Protein AF-A0AA35Q8X2-F1 (afdb_monomer_lite)

Sequence (300 aa):
MSNLRSPSSHDDGGGMENGPGAGTLERELWNSMGQDSFLEETLGELAYSHWLRFLETVGPISNRRESWLLWDALKSLERNLDDSKSTALRIETPPGSPISSGHPSESTLPSPDDWKDLISRTQHRLYLLQQPQSSPPQLQLRSEQPDKDINERALDRIAYIGGLLLPVTVVSSVLAIEGSYGPEGDKFWVFWVVSVIASVAAIAVIYVERLRRLRVWFEIAADGVMETGGAFADGDFLWWGGDDEKEDEDVCVVRDEDGVKAWKRGELGWGGAVKKASGYYRWRGDRRLRFDMPKPWIGT

Foldseek 3Di:
DDDDDDDDDDDDDDPDDPDPDDVVVVVVVVVVCVVVLVVLLVVQLVVLVVLVVVVVVCDLPHDPVCLVVLVVSLVVLVVVLVVQVVVVVVVVDDPPDPDPPDDPPVRSRDDSVSSVVSNVVSVVSSVVVVPDPPDDDDDDDDDDDPCPVVVVVVVVVVVVVCVVCVVVVVVVVQCPDDDQCHPPHPNVVVVVVVVVVVVVVVVLVVQLVVLQPQWWKFWDDCVVVDVVDDDDDDDDFDDPPDPPPPPQWPKGWAQDPVGIIIITIDGCHNVNSVCVSVCVCVVVVPPRIDSDDDDHPPDD

Structure (mmCIF, N/CA/C/O backbone):
data_AF-A0AA35Q8X2-F1
#
_entry.id   AF-A0AA35Q8X2-F1
#
loop_
_atom_site.group_PDB
_atom_site.id
_atom_site.type_symbol
_atom_site.label_atom_id
_atom_site.label_alt_id
_atom_site.label_comp_id
_atom_site.label_asym_id
_atom_site.label_entity_id
_atom_site.label_seq_id
_atom_site.pdbx_PDB_ins_code
_atom_site.Cartn_x
_atom_site.Cartn_y
_atom_site.Cartn_z
_atom_site.occupancy
_atom_site.B_iso_or_equiv
_atom_site.auth_seq_id
_atom_site.auth_comp_id
_atom_site.auth_asym_id
_atom_site.auth_atom_id
_atom_site.pdbx_PDB_model_num
ATOM 1 N N . MET A 1 1 ? -17.383 -55.652 42.332 1.00 42.88 1 MET A N 1
ATOM 2 C CA . MET A 1 1 ? -16.842 -57.014 42.508 1.00 42.88 1 MET A CA 1
ATOM 3 C C . MET A 1 1 ? -15.943 -57.323 41.326 1.00 42.88 1 MET A C 1
ATOM 5 O O . MET A 1 1 ? -16.428 -57.458 40.217 1.00 42.88 1 MET A O 1
ATOM 9 N N . SER A 1 2 ? -14.640 -57.270 41.586 1.00 44.00 2 SER A N 1
ATOM 10 C CA . SER A 1 2 ? -13.657 -58.293 41.221 1.00 44.00 2 SER A CA 1
ATOM 11 C C . SER A 1 2 ? -13.756 -58.955 39.834 1.00 44.00 2 SER A C 1
ATOM 13 O O . SER A 1 2 ? -14.564 -59.853 39.632 1.00 44.00 2 SER A O 1
ATOM 15 N N . ASN A 1 3 ? -12.741 -58.676 39.011 1.00 43.09 3 ASN A N 1
ATOM 16 C CA . ASN A 1 3 ? -11.586 -59.566 38.791 1.00 43.09 3 ASN A CA 1
ATOM 17 C C . ASN A 1 3 ? -11.308 -60.095 37.366 1.00 43.09 3 ASN A C 1
ATOM 19 O O . ASN A 1 3 ? -12.128 -60.772 36.761 1.00 43.09 3 ASN A O 1
ATOM 23 N N . LEU A 1 4 ? -10.018 -59.924 37.023 1.00 47.28 4 LEU A N 1
ATOM 24 C CA . LEU A 1 4 ? -9.127 -60.727 36.168 1.00 47.28 4 LEU A CA 1
ATOM 25 C C . LEU A 1 4 ? -9.136 -60.442 34.654 1.00 47.28 4 LEU A C 1
ATOM 27 O O . LEU A 1 4 ? -10.193 -60.313 34.062 1.00 47.28 4 LEU A O 1
ATOM 31 N N . ARG A 1 5 ? -8.030 -60.449 33.893 1.00 43.47 5 ARG A N 1
ATOM 32 C CA . ARG A 1 5 ? -6.556 -60.318 34.047 1.00 43.47 5 ARG A CA 1
ATOM 33 C C . ARG A 1 5 ? -5.982 -60.913 32.746 1.00 43.47 5 ARG A C 1
ATOM 35 O O . ARG A 1 5 ? -5.997 -62.128 32.641 1.00 43.47 5 ARG A O 1
ATOM 42 N N . SER A 1 6 ? -5.458 -60.052 31.858 1.00 54.22 6 SER A N 1
ATOM 43 C CA . SER A 1 6 ? -4.258 -60.226 30.987 1.00 54.22 6 SER A CA 1
ATOM 44 C C . SER A 1 6 ? -4.166 -61.445 30.028 1.00 54.22 6 SER A C 1
ATOM 46 O O . SER A 1 6 ? -4.942 -62.381 30.143 1.00 54.22 6 SER A O 1
ATOM 48 N N . PRO A 1 7 ? -3.107 -61.581 29.199 1.00 63.50 7 PRO A N 1
ATOM 49 C CA . PRO A 1 7 ? -2.418 -60.637 28.301 1.00 63.50 7 PRO A CA 1
ATOM 50 C C . PRO A 1 7 ? -2.306 -61.203 26.857 1.00 63.50 7 PRO A C 1
ATOM 52 O O . PRO A 1 7 ? -2.456 -62.400 26.642 1.00 63.50 7 PRO A O 1
ATOM 55 N N . SER A 1 8 ? -1.954 -60.386 25.860 1.00 54.09 8 SER A N 1
ATOM 56 C CA . SER A 1 8 ? -1.399 -60.911 24.600 1.00 54.09 8 SER A CA 1
ATOM 57 C C . SER A 1 8 ? -0.432 -59.912 23.982 1.00 54.09 8 SER A C 1
ATOM 59 O O . SER A 1 8 ? -0.820 -58.874 23.455 1.00 54.09 8 SER A O 1
ATOM 61 N N . SER A 1 9 ? 0.835 -60.278 24.096 1.00 58.78 9 SER A N 1
ATOM 62 C CA . SER A 1 9 ? 2.011 -59.766 23.411 1.00 58.78 9 SER A CA 1
ATOM 63 C C . SER A 1 9 ? 1.855 -59.778 21.889 1.00 58.78 9 SER A C 1
ATOM 65 O O . SER A 1 9 ? 1.647 -60.841 21.300 1.00 58.78 9 SER A O 1
ATOM 67 N N . HIS A 1 10 ? 2.062 -58.629 21.253 1.00 55.25 10 HIS A N 1
ATOM 68 C CA . HIS A 1 10 ? 2.599 -58.601 19.899 1.00 55.25 10 HIS A CA 1
ATOM 69 C C . HIS A 1 10 ? 3.709 -57.557 19.846 1.00 55.25 10 HIS A C 1
ATOM 71 O O . HIS A 1 10 ? 3.478 -56.352 19.789 1.00 55.25 10 HIS A O 1
ATOM 77 N N . ASP A 1 11 ? 4.904 -58.098 20.032 1.00 55.53 11 ASP A N 1
ATOM 78 C CA . ASP A 1 11 ? 6.196 -57.521 19.730 1.00 55.53 11 ASP A CA 1
ATOM 79 C C . ASP A 1 11 ? 6.456 -57.851 18.256 1.00 55.53 11 ASP A C 1
ATOM 81 O O . ASP A 1 11 ? 6.426 -59.026 17.897 1.00 55.53 11 ASP A O 1
ATOM 85 N N . ASP A 1 12 ? 6.620 -56.834 17.412 1.00 53.62 12 ASP A N 1
ATOM 86 C CA . ASP A 1 12 ? 7.216 -57.000 16.088 1.00 53.62 12 ASP A CA 1
ATOM 87 C C . ASP A 1 12 ? 7.891 -55.689 15.660 1.00 53.62 12 ASP A C 1
ATOM 89 O O . ASP A 1 12 ? 7.279 -54.743 15.162 1.00 53.62 12 ASP A O 1
ATOM 93 N N . GLY A 1 13 ? 9.189 -55.627 15.959 1.00 53.88 13 GLY A N 1
ATOM 94 C CA . GLY A 1 13 ? 10.223 -55.426 14.947 1.00 53.88 13 GLY A CA 1
ATOM 95 C C . GLY A 1 13 ? 10.012 -54.297 13.941 1.00 53.88 13 GLY A C 1
ATOM 96 O O . GLY A 1 13 ? 9.622 -54.525 12.802 1.00 53.88 13 GLY A O 1
ATOM 97 N N . GLY A 1 14 ? 10.426 -53.092 14.323 1.00 44.22 14 GLY A N 1
ATOM 98 C CA . GLY A 1 14 ? 10.581 -51.962 13.410 1.00 44.22 14 GLY A CA 1
ATOM 99 C C . GLY A 1 14 ? 11.749 -51.075 13.815 1.00 44.22 14 GLY A C 1
ATOM 100 O O . GLY A 1 14 ? 11.572 -49.878 14.018 1.00 44.22 14 GLY A O 1
ATOM 101 N N . GLY A 1 15 ? 12.930 -51.674 13.995 1.00 51.72 15 GLY A N 1
ATOM 102 C CA . GLY A 1 15 ? 14.185 -50.949 14.165 1.00 51.72 15 GLY A CA 1
ATOM 103 C C . GLY A 1 15 ? 14.502 -50.141 12.912 1.00 51.72 15 GLY A C 1
ATOM 104 O O . GLY A 1 15 ? 15.209 -50.617 12.030 1.00 51.72 15 GLY A O 1
ATOM 105 N N . MET A 1 16 ? 13.969 -48.923 12.832 1.00 52.25 16 MET A N 1
ATOM 106 C CA . MET A 1 16 ? 14.529 -47.903 11.962 1.00 52.25 16 MET A CA 1
ATOM 107 C C . MET A 1 16 ? 15.820 -47.422 12.605 1.00 52.25 16 MET A C 1
ATOM 109 O O . MET A 1 16 ? 15.831 -46.845 13.692 1.00 52.25 16 MET A O 1
ATOM 113 N N . GLU A 1 17 ? 16.905 -47.744 11.915 1.00 50.03 17 GLU A N 1
ATOM 114 C CA . GLU A 1 17 ? 18.237 -47.199 12.076 1.00 50.03 17 GLU A CA 1
ATOM 115 C C . GLU A 1 17 ? 18.157 -45.694 12.358 1.00 50.03 17 GLU A C 1
ATOM 117 O O . GLU A 1 17 ? 17.953 -44.868 11.470 1.00 50.03 17 GLU A O 1
ATOM 122 N N . ASN A 1 18 ? 18.339 -45.337 13.629 1.00 53.34 18 ASN A N 1
ATOM 123 C CA . ASN A 1 18 ? 18.785 -44.009 14.012 1.00 53.34 18 ASN A CA 1
ATOM 124 C C . ASN A 1 18 ? 20.198 -43.849 13.449 1.00 53.34 18 ASN A C 1
ATOM 126 O O . ASN A 1 18 ? 21.185 -44.167 14.114 1.00 53.34 18 ASN A O 1
ATOM 130 N N . GLY A 1 19 ? 20.275 -43.413 12.193 1.00 50.41 19 GLY A N 1
ATOM 131 C CA . GLY A 1 19 ? 21.517 -43.016 11.557 1.00 50.41 19 GLY A CA 1
ATOM 132 C C . GLY A 1 19 ? 22.216 -41.968 12.431 1.00 50.41 19 GLY A C 1
ATOM 133 O O . GLY A 1 19 ? 21.621 -40.927 12.729 1.00 50.41 19 GLY A O 1
ATOM 134 N N . PRO A 1 20 ? 23.456 -42.213 12.876 1.00 58.94 20 PRO A N 1
ATOM 135 C CA . PRO A 1 20 ? 24.234 -41.195 13.553 1.00 58.94 20 PRO A CA 1
ATOM 136 C C . PRO A 1 20 ? 24.663 -40.149 12.518 1.00 58.94 20 PRO A C 1
ATOM 138 O O . PRO A 1 20 ? 25.225 -40.498 11.483 1.00 58.94 20 PRO A O 1
ATOM 141 N N . GLY A 1 21 ? 24.445 -38.862 12.801 1.00 56.09 21 GLY A N 1
ATOM 142 C CA . GLY A 1 21 ? 25.398 -37.858 12.317 1.00 56.09 21 GLY A CA 1
ATOM 143 C C . GLY A 1 21 ? 24.889 -36.562 11.695 1.00 56.09 21 GLY A C 1
ATOM 144 O O . GLY A 1 21 ? 25.699 -35.653 11.581 1.00 56.09 21 GLY A O 1
ATOM 145 N N . ALA A 1 22 ? 23.614 -36.399 11.320 1.00 50.72 22 ALA A N 1
ATOM 146 C CA . ALA A 1 22 ? 23.181 -35.112 10.743 1.00 50.72 22 ALA A CA 1
ATOM 147 C C . ALA A 1 22 ? 22.771 -34.089 11.820 1.00 50.72 22 ALA A C 1
ATOM 149 O O . ALA A 1 22 ? 23.184 -32.936 11.776 1.00 50.72 22 ALA A O 1
ATOM 150 N N . GLY A 1 23 ? 22.019 -34.522 12.838 1.00 56.69 23 GLY A N 1
ATOM 151 C CA . GLY A 1 23 ? 21.570 -33.646 13.930 1.00 56.69 23 GLY A CA 1
ATOM 152 C C . GLY A 1 23 ? 22.512 -33.574 15.139 1.00 56.69 23 GLY A C 1
ATOM 153 O O . GLY A 1 23 ? 22.265 -32.789 16.050 1.00 56.69 23 GLY A O 1
ATOM 154 N N . THR A 1 24 ? 23.558 -34.407 15.200 1.00 64.62 24 THR A N 1
ATOM 155 C CA . THR A 1 24 ? 24.549 -34.380 16.293 1.00 64.62 24 THR A CA 1
ATOM 156 C C . THR A 1 24 ? 25.651 -33.372 16.024 1.00 64.62 24 THR A C 1
ATOM 158 O O . THR A 1 24 ? 26.037 -32.683 16.952 1.00 64.62 24 THR A O 1
ATOM 161 N N . LEU A 1 25 ? 26.083 -33.223 14.768 1.00 64.06 25 LEU A N 1
ATOM 162 C CA . LEU A 1 25 ? 27.108 -32.255 14.375 1.00 64.06 25 LEU A CA 1
ATOM 163 C C . LEU A 1 25 ? 26.583 -30.824 14.469 1.00 64.06 25 LEU A C 1
ATOM 165 O O . LEU A 1 25 ? 27.285 -29.967 14.976 1.00 64.06 25 LEU A O 1
ATOM 169 N N . GLU A 1 26 ? 25.332 -30.578 14.066 1.00 69.31 26 GLU A N 1
ATOM 170 C CA . GLU A 1 26 ? 24.681 -29.277 14.255 1.00 69.31 26 GLU A CA 1
ATOM 171 C C . GLU A 1 26 ? 24.525 -28.954 15.748 1.00 69.31 26 GLU A C 1
ATOM 173 O O . GLU A 1 26 ? 24.838 -27.850 16.166 1.00 69.31 26 GLU A O 1
ATOM 178 N N . ARG A 1 27 ? 24.120 -29.923 16.583 1.00 68.88 27 ARG A N 1
ATOM 179 C CA . ARG A 1 27 ? 24.011 -29.730 18.040 1.00 68.88 27 ARG A CA 1
ATOM 180 C C . ARG A 1 27 ? 25.358 -29.627 18.749 1.00 68.88 27 ARG A C 1
ATOM 182 O O . ARG A 1 27 ? 25.436 -28.916 19.741 1.00 68.88 27 ARG A O 1
ATOM 189 N N . GLU A 1 28 ? 26.397 -30.312 18.281 1.00 71.75 28 GLU A N 1
ATOM 190 C CA . GLU A 1 28 ? 27.771 -30.148 18.767 1.00 71.75 28 GLU A CA 1
ATOM 191 C C . GLU A 1 28 ? 28.356 -28.817 18.303 1.00 71.75 28 GLU A C 1
ATOM 193 O O . GLU A 1 28 ? 29.015 -28.166 19.102 1.00 71.75 28 GLU A O 1
ATOM 198 N N . LEU A 1 29 ? 28.058 -28.359 17.081 1.00 63.97 29 LEU A N 1
ATOM 199 C CA . LEU A 1 29 ? 28.383 -27.009 16.617 1.00 63.97 29 LEU A CA 1
ATOM 200 C C . LEU A 1 29 ? 27.671 -25.969 17.476 1.00 63.97 29 LEU A C 1
ATOM 202 O O . LEU A 1 29 ? 28.356 -25.112 18.012 1.00 63.97 29 LEU A O 1
ATOM 206 N N . TRP A 1 30 ? 26.361 -26.095 17.700 1.00 64.69 30 TRP A N 1
ATOM 207 C CA . TRP A 1 30 ? 25.593 -25.220 18.591 1.00 64.69 30 TRP A CA 1
ATOM 208 C C . TRP A 1 30 ? 26.104 -25.263 20.041 1.00 64.69 30 TRP A C 1
ATOM 210 O O . TRP A 1 30 ? 26.280 -24.219 20.652 1.00 64.69 30 TRP A O 1
ATOM 220 N N . ASN A 1 31 ? 26.428 -26.438 20.592 1.00 70.56 31 ASN A N 1
ATOM 221 C CA . ASN A 1 31 ? 26.982 -26.554 21.949 1.00 70.56 31 ASN A CA 1
ATOM 222 C C . ASN A 1 31 ? 28.436 -26.066 22.051 1.00 70.56 31 ASN A C 1
ATOM 224 O O . ASN A 1 31 ? 28.830 -25.573 23.104 1.00 70.56 31 ASN A O 1
ATOM 228 N N . SER A 1 32 ? 29.235 -26.197 20.989 1.00 64.25 32 SER A N 1
ATOM 229 C CA . SER A 1 32 ? 30.600 -25.656 20.924 1.00 64.25 32 SER A CA 1
ATOM 230 C C . SER A 1 32 ? 30.604 -24.146 20.688 1.00 64.25 32 SER A C 1
ATOM 232 O O . SER A 1 32 ? 31.475 -23.457 21.212 1.00 64.25 32 SER A O 1
ATOM 234 N N . MET A 1 33 ? 29.598 -23.631 19.971 1.00 59.06 33 MET A N 1
ATOM 235 C CA . MET A 1 33 ? 29.314 -22.203 19.842 1.00 59.06 33 MET A CA 1
ATOM 236 C C . MET A 1 33 ? 28.737 -21.614 21.121 1.00 59.06 33 MET A C 1
ATOM 238 O O . MET A 1 33 ? 28.886 -20.417 21.285 1.00 59.06 33 MET A O 1
ATOM 242 N N . GLY A 1 34 ? 28.242 -22.438 22.061 1.00 54.69 34 GLY A N 1
ATOM 243 C CA . GLY A 1 34 ? 27.723 -22.075 23.391 1.00 54.69 34 GLY A CA 1
ATOM 244 C C . GLY A 1 34 ? 28.636 -21.218 24.288 1.00 54.69 34 GLY A C 1
ATOM 245 O O . GLY A 1 34 ? 28.264 -20.887 25.412 1.00 54.69 34 GLY A O 1
ATOM 246 N N . GLN A 1 35 ? 29.797 -20.790 23.788 1.00 57.53 35 GLN A N 1
ATOM 247 C CA . GLN A 1 35 ? 30.390 -19.481 24.092 1.00 57.53 35 GLN A CA 1
ATOM 248 C C . GLN A 1 35 ? 29.706 -18.336 23.297 1.00 57.53 35 GLN A C 1
ATOM 250 O O . GLN A 1 35 ? 30.373 -17.414 22.825 1.00 57.53 35 GLN A O 1
ATOM 255 N N . ASP A 1 36 ? 28.373 -18.386 23.158 1.00 61.34 36 ASP A N 1
ATOM 256 C CA . ASP A 1 36 ? 27.578 -17.523 22.266 1.00 61.34 36 ASP A CA 1
ATOM 257 C C . ASP A 1 36 ? 27.739 -16.039 22.613 1.00 61.34 36 ASP A C 1
ATOM 259 O O . ASP A 1 36 ? 27.702 -15.179 21.737 1.00 61.34 36 ASP A O 1
ATOM 263 N N . SER A 1 37 ? 28.019 -15.733 23.883 1.00 66.94 37 SER A N 1
ATOM 264 C CA . SER A 1 37 ? 28.222 -14.364 24.350 1.00 66.94 37 SER A CA 1
ATOM 265 C C . SER A 1 37 ? 29.387 -13.662 23.651 1.00 66.94 37 SER A C 1
ATOM 267 O O . SER A 1 37 ? 29.295 -12.469 23.389 1.00 66.94 37 SER A O 1
ATOM 269 N N . PHE A 1 38 ? 30.467 -14.381 23.319 1.00 75.00 38 PHE A N 1
ATOM 270 C CA . PHE A 1 38 ? 31.629 -13.777 22.661 1.00 75.00 38 PHE A CA 1
ATOM 271 C C . PHE A 1 38 ? 31.379 -13.527 21.168 1.00 75.00 38 PHE A C 1
ATOM 273 O O . PHE A 1 38 ? 31.820 -12.519 20.614 1.00 75.00 38 PHE A O 1
ATOM 280 N N . LEU A 1 39 ? 30.657 -14.429 20.498 1.00 77.56 39 LEU A N 1
ATOM 281 C CA . LEU A 1 39 ? 30.317 -14.255 19.086 1.00 77.56 39 LEU A CA 1
ATOM 282 C C . LEU A 1 39 ? 29.277 -13.144 18.913 1.00 77.56 39 LEU A C 1
ATOM 284 O O . LEU A 1 39 ? 29.430 -12.303 18.033 1.00 77.56 39 LEU A O 1
ATOM 288 N N . GLU A 1 40 ? 28.268 -13.089 19.782 1.00 77.88 40 GLU A N 1
ATOM 289 C CA . GLU A 1 40 ? 27.295 -11.994 19.807 1.00 77.88 40 GLU A CA 1
ATOM 290 C C . GLU A 1 40 ? 27.967 -10.643 20.119 1.00 77.88 40 GLU A C 1
ATOM 292 O O . GLU A 1 40 ? 27.654 -9.646 19.468 1.00 77.88 40 GLU A O 1
ATOM 297 N N . GLU A 1 41 ? 28.940 -10.612 21.038 1.00 79.31 41 GLU A N 1
ATOM 298 C CA . GLU A 1 41 ? 29.737 -9.417 21.358 1.00 79.31 41 GLU A CA 1
ATOM 299 C C . GLU A 1 41 ? 30.576 -8.939 20.169 1.00 79.31 41 GLU A C 1
ATOM 301 O O . GLU A 1 41 ? 30.451 -7.787 19.747 1.00 79.31 41 GLU A O 1
ATOM 306 N N . THR A 1 42 ? 31.354 -9.834 19.558 1.00 81.06 42 THR A N 1
ATOM 307 C CA . THR A 1 42 ? 32.188 -9.494 18.393 1.00 81.06 42 THR A CA 1
ATOM 308 C C . THR A 1 42 ? 31.361 -9.125 17.159 1.00 81.06 42 THR A C 1
ATOM 310 O O . THR A 1 42 ? 31.734 -8.219 16.411 1.00 81.06 42 THR A O 1
ATOM 313 N N . LEU A 1 43 ? 30.213 -9.775 16.942 1.00 83.00 43 LEU A N 1
ATOM 314 C CA . LEU A 1 43 ? 29.299 -9.444 15.849 1.00 83.00 43 LEU A CA 1
ATOM 315 C C . LEU A 1 43 ? 28.620 -8.089 16.077 1.00 83.00 43 LEU A C 1
ATOM 317 O O . LEU A 1 43 ? 28.480 -7.316 15.128 1.00 83.00 43 LEU A O 1
ATOM 321 N N . GLY A 1 44 ? 28.229 -7.786 17.317 1.00 82.81 44 GLY A N 1
ATOM 322 C CA . GLY A 1 44 ? 27.661 -6.495 17.699 1.00 82.81 44 GLY A CA 1
ATOM 323 C C . GLY A 1 44 ? 28.641 -5.347 17.458 1.00 82.81 44 GLY A C 1
ATOM 324 O O . GLY A 1 44 ? 28.275 -4.347 16.837 1.00 82.81 44 GLY A O 1
ATOM 325 N N . GLU A 1 45 ? 29.899 -5.519 17.862 1.00 84.44 45 GLU A N 1
ATOM 326 C CA . GLU A 1 45 ? 30.972 -4.544 17.637 1.00 84.44 45 GLU A CA 1
ATOM 327 C C . GLU A 1 45 ? 31.279 -4.355 16.138 1.00 84.44 45 GLU A C 1
ATOM 329 O O . GLU A 1 45 ? 31.385 -3.225 15.642 1.00 84.44 45 GLU A O 1
ATOM 334 N N . LEU A 1 46 ? 31.354 -5.449 15.373 1.00 88.75 46 LEU A N 1
ATOM 335 C CA . LEU A 1 46 ? 31.570 -5.394 13.926 1.00 88.75 46 LEU A CA 1
ATOM 336 C C . LEU A 1 46 ? 30.404 -4.701 13.205 1.00 88.75 46 LEU A C 1
ATOM 338 O O . LEU A 1 46 ? 30.619 -3.875 12.316 1.00 88.75 46 LEU A O 1
ATOM 342 N N . ALA A 1 47 ? 29.165 -5.003 13.594 1.00 86.62 47 ALA A N 1
ATOM 343 C CA . ALA A 1 47 ? 27.981 -4.372 13.026 1.00 86.62 47 ALA A CA 1
ATOM 344 C C . ALA A 1 47 ? 27.944 -2.872 13.349 1.00 86.62 47 ALA A C 1
ATOM 346 O O . ALA A 1 47 ? 27.702 -2.060 12.454 1.00 86.62 47 ALA A O 1
ATOM 347 N N . TYR A 1 48 ? 28.226 -2.495 14.598 1.00 87.62 48 TYR A N 1
ATOM 348 C CA . TYR A 1 48 ? 28.277 -1.099 15.028 1.00 87.62 48 TYR A CA 1
ATOM 349 C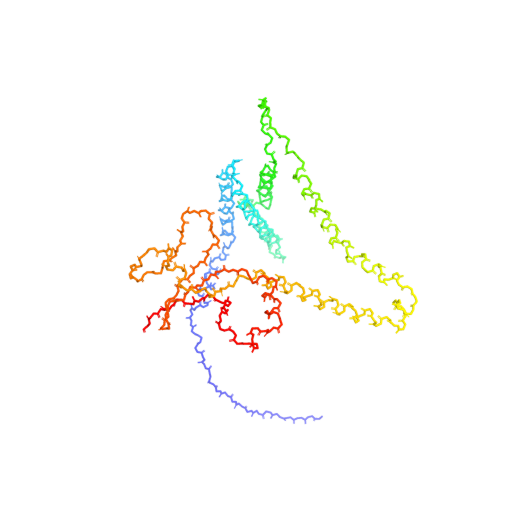 C . TYR A 1 48 ? 29.351 -0.308 14.268 1.00 87.62 48 TYR A C 1
ATOM 351 O O . TYR A 1 48 ? 29.059 0.737 13.681 1.00 87.62 48 TYR A O 1
ATOM 359 N N . SER A 1 49 ? 30.578 -0.832 14.195 1.00 89.25 49 SER A N 1
ATOM 360 C CA . SER A 1 49 ? 31.681 -0.195 13.462 1.00 89.25 49 SER A CA 1
ATOM 361 C C . SER A 1 49 ? 31.406 -0.086 11.957 1.00 89.25 49 SER A C 1
ATOM 363 O O . SER A 1 49 ? 31.714 0.940 11.344 1.00 89.25 49 SER A O 1
ATOM 365 N N . HIS A 1 50 ? 30.758 -1.090 11.358 1.00 92.00 50 HIS A N 1
ATOM 366 C CA . HIS A 1 50 ? 30.313 -1.036 9.967 1.00 92.00 50 HIS A CA 1
ATOM 367 C C . HIS A 1 50 ? 29.268 0.065 9.738 1.00 92.00 50 HIS A C 1
ATOM 369 O O . HIS A 1 50 ? 29.398 0.839 8.788 1.00 92.00 50 HIS A O 1
ATOM 375 N N . TRP A 1 51 ? 28.259 0.180 10.609 1.00 90.00 51 TRP A N 1
ATOM 376 C CA . TRP A 1 51 ? 27.244 1.236 10.525 1.00 90.00 51 TRP A CA 1
ATOM 377 C C . TRP A 1 51 ? 27.836 2.629 10.696 1.00 90.00 51 TRP A C 1
ATOM 379 O O . TRP A 1 51 ? 27.491 3.539 9.940 1.00 90.00 51 TRP A O 1
ATOM 389 N N . LEU A 1 52 ? 28.760 2.790 11.642 1.00 88.88 52 LEU A N 1
ATOM 390 C CA . LEU A 1 52 ? 29.467 4.046 11.846 1.00 88.88 52 LEU A CA 1
ATOM 391 C C . LEU A 1 52 ? 30.233 4.448 10.579 1.00 88.88 52 LEU A C 1
ATOM 393 O O . LEU A 1 52 ? 30.047 5.555 10.074 1.00 88.88 52 LEU A O 1
ATOM 397 N N . ARG A 1 53 ? 31.007 3.521 10.002 1.00 91.00 53 ARG A N 1
ATOM 398 C CA . ARG A 1 53 ? 31.751 3.753 8.757 1.00 91.00 53 ARG A CA 1
ATOM 399 C C . ARG A 1 53 ? 30.825 4.048 7.580 1.00 91.00 53 ARG A C 1
ATOM 401 O O . ARG A 1 53 ? 31.106 4.957 6.806 1.00 91.00 53 ARG A O 1
ATOM 408 N N . PHE A 1 54 ? 29.717 3.319 7.448 1.00 89.19 54 PHE A N 1
ATOM 409 C CA . PHE A 1 54 ? 28.703 3.586 6.429 1.00 89.19 54 PHE A CA 1
ATOM 410 C C . PHE A 1 54 ? 28.187 5.025 6.544 1.00 89.19 54 PHE A C 1
ATOM 412 O O . PHE A 1 54 ? 28.229 5.776 5.569 1.00 89.19 54 PHE A O 1
ATOM 419 N N . LEU A 1 55 ? 27.799 5.457 7.745 1.00 87.12 55 LEU A N 1
ATOM 420 C CA . LEU A 1 55 ? 27.343 6.825 7.978 1.00 87.12 55 LEU A CA 1
ATOM 421 C C . LEU A 1 55 ? 28.455 7.859 7.748 1.00 87.12 55 LEU A C 1
ATOM 423 O O . LEU A 1 55 ? 28.170 8.959 7.292 1.00 87.12 55 LEU A O 1
ATOM 427 N N . GLU A 1 56 ? 29.722 7.562 8.011 1.00 87.50 56 GLU A N 1
ATOM 428 C CA . GLU A 1 56 ? 30.822 8.472 7.663 1.00 87.50 56 GLU A CA 1
ATOM 429 C C . GLU A 1 56 ? 31.037 8.583 6.147 1.00 87.50 56 GLU A C 1
ATOM 431 O O . GLU A 1 56 ? 31.314 9.673 5.645 1.00 87.50 56 GLU A O 1
ATOM 436 N N . THR A 1 57 ? 30.861 7.483 5.405 1.00 86.31 57 THR A N 1
ATOM 437 C CA . THR A 1 57 ? 31.007 7.466 3.939 1.00 86.31 57 THR A CA 1
ATOM 438 C C . THR A 1 57 ? 29.851 8.140 3.207 1.00 86.31 57 THR A C 1
ATOM 440 O O . THR A 1 57 ? 30.073 8.790 2.185 1.00 86.31 57 THR A O 1
ATOM 443 N N . VAL A 1 58 ? 28.628 8.031 3.732 1.00 79.00 58 VAL A N 1
ATOM 444 C CA . VAL A 1 58 ? 27.459 8.761 3.229 1.00 79.00 58 VAL A CA 1
ATOM 445 C C .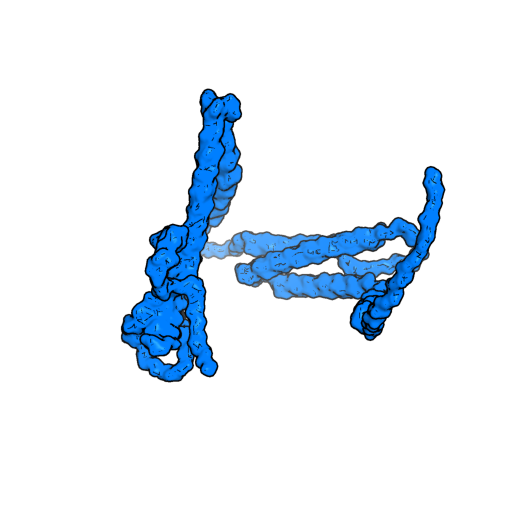 VAL A 1 58 ? 27.570 10.202 3.732 1.00 79.00 58 VAL A C 1
ATOM 447 O O . VAL A 1 58 ? 27.051 10.567 4.789 1.00 79.00 58 VAL A O 1
ATOM 450 N N . GLY A 1 59 ? 28.353 11.006 3.012 1.00 70.06 59 GLY A N 1
ATOM 451 C CA . GLY A 1 59 ? 28.665 12.386 3.371 1.00 70.06 59 GLY A CA 1
ATOM 452 C C . GLY A 1 59 ? 27.436 13.315 3.452 1.00 70.06 59 GLY A C 1
ATOM 453 O O . GLY A 1 59 ? 26.326 12.953 3.061 1.00 70.06 59 GLY A O 1
ATOM 454 N N . PRO A 1 60 ? 27.622 14.560 3.933 1.00 63.38 60 PRO A N 1
ATOM 455 C CA . PRO A 1 60 ? 26.538 15.528 4.150 1.00 63.38 60 PRO A CA 1
ATOM 456 C C . PRO A 1 60 ? 25.909 16.106 2.865 1.00 63.38 60 PRO A C 1
ATOM 458 O O . PRO A 1 60 ? 24.973 16.895 2.957 1.00 63.38 60 PRO A O 1
ATOM 461 N N . ILE A 1 61 ? 26.403 15.738 1.677 1.00 55.19 61 ILE A N 1
ATOM 462 C CA . ILE A 1 61 ? 25.965 16.269 0.372 1.00 55.19 61 ILE A CA 1
ATOM 463 C C . ILE A 1 61 ? 25.376 15.132 -0.466 1.00 55.19 61 ILE A C 1
ATOM 465 O O . ILE A 1 61 ? 25.831 14.837 -1.569 1.00 55.19 61 ILE A O 1
ATOM 469 N N . SER A 1 62 ? 24.403 14.433 0.099 1.00 54.91 62 SER A N 1
ATOM 470 C CA . SER A 1 62 ? 23.795 13.285 -0.554 1.00 54.91 62 SER A CA 1
ATOM 471 C C . SER A 1 62 ? 22.610 13.727 -1.416 1.00 54.91 62 SER A C 1
ATOM 473 O O . SER A 1 62 ? 21.733 14.485 -0.995 1.00 54.91 62 SER A O 1
ATOM 475 N N . ASN A 1 63 ? 22.629 13.304 -2.680 1.00 64.19 63 ASN A N 1
ATOM 476 C CA . ASN A 1 63 ? 21.622 13.623 -3.693 1.00 64.19 63 ASN A CA 1
ATOM 477 C C . ASN A 1 63 ? 20.237 13.076 -3.263 1.00 64.19 63 ASN A C 1
ATOM 479 O O . ASN A 1 63 ? 20.150 12.165 -2.443 1.00 64.19 63 ASN A O 1
ATOM 483 N N . ARG A 1 64 ? 19.123 13.534 -3.855 1.00 64.06 64 ARG A N 1
ATOM 484 C CA . ARG A 1 64 ? 17.760 13.021 -3.550 1.00 64.06 64 ARG A CA 1
ATOM 485 C C . ARG A 1 64 ? 17.649 11.494 -3.715 1.00 64.06 64 ARG A C 1
ATOM 487 O O . ARG A 1 64 ? 16.801 10.854 -3.106 1.00 64.06 64 ARG A O 1
ATOM 494 N N . ARG A 1 65 ? 18.535 10.901 -4.523 1.00 66.19 65 ARG A N 1
ATOM 495 C CA . ARG A 1 65 ? 18.678 9.454 -4.732 1.00 66.19 65 ARG A CA 1
ATOM 496 C C . ARG A 1 65 ? 19.372 8.718 -3.583 1.00 66.19 65 ARG A C 1
ATOM 498 O O . ARG A 1 65 ? 19.458 7.512 -3.640 1.00 66.19 65 ARG A O 1
ATOM 505 N N . GLU A 1 66 ? 19.872 9.379 -2.557 1.00 72.81 66 GLU A N 1
ATOM 506 C CA . GLU A 1 66 ? 20.501 8.733 -1.396 1.00 72.81 66 GLU A CA 1
ATOM 507 C C . GLU A 1 66 ? 19.592 8.790 -0.159 1.00 72.81 66 GLU A C 1
ATOM 509 O O . GLU A 1 66 ? 19.810 8.071 0.815 1.00 72.81 66 GLU A O 1
ATOM 514 N N . SER A 1 67 ? 18.491 9.552 -0.219 1.00 79.06 67 SER A N 1
ATOM 515 C CA . SER A 1 67 ? 17.507 9.590 0.865 1.00 79.06 67 SER A CA 1
ATOM 516 C C . SER A 1 67 ? 16.856 8.228 1.098 1.00 79.06 67 SER A C 1
ATOM 518 O O . SER A 1 67 ? 16.568 7.882 2.238 1.00 79.06 67 SER A O 1
ATOM 520 N N . TRP A 1 68 ? 16.625 7.434 0.043 1.00 83.81 68 TRP A N 1
ATOM 521 C CA . TRP A 1 68 ? 16.049 6.093 0.197 1.00 83.81 68 TRP A CA 1
ATOM 522 C C . TRP A 1 68 ? 17.010 5.128 0.904 1.00 83.81 68 TRP A C 1
ATOM 524 O O . TRP A 1 68 ? 16.547 4.322 1.705 1.00 83.81 68 TRP A O 1
ATOM 534 N N . LEU A 1 69 ? 18.325 5.260 0.684 1.00 84.69 69 LEU A N 1
ATOM 535 C CA . LEU A 1 69 ? 19.347 4.471 1.382 1.00 84.69 69 LEU A CA 1
ATOM 536 C C . LEU A 1 69 ? 19.375 4.800 2.876 1.00 84.69 69 LEU A C 1
ATOM 538 O O . LEU A 1 69 ? 19.459 3.899 3.702 1.00 84.69 69 LEU A O 1
ATOM 542 N N . LEU A 1 70 ? 19.249 6.081 3.232 1.00 85.56 70 LEU A N 1
ATOM 543 C CA . LEU A 1 70 ? 19.181 6.506 4.632 1.00 85.56 70 LEU A CA 1
ATOM 544 C C . LEU A 1 70 ? 17.901 6.025 5.329 1.00 85.56 70 LEU A C 1
ATOM 546 O O . LEU A 1 70 ? 17.943 5.669 6.504 1.00 85.56 70 LEU A O 1
ATOM 550 N N . TRP A 1 71 ? 16.772 5.980 4.616 1.00 84.38 71 TRP A N 1
ATOM 551 C CA . TRP A 1 71 ? 15.531 5.406 5.145 1.00 84.38 71 TRP A CA 1
ATOM 552 C C . TRP A 1 71 ? 15.627 3.899 5.372 1.00 84.38 71 TRP A C 1
ATOM 554 O O . TRP A 1 71 ? 15.084 3.400 6.357 1.00 84.38 71 TRP A O 1
ATOM 564 N N . ASP A 1 72 ? 16.296 3.177 4.476 1.00 88.75 72 ASP A N 1
ATOM 565 C CA . ASP A 1 72 ? 16.513 1.740 4.636 1.00 88.75 72 ASP A CA 1
ATOM 566 C C . ASP A 1 72 ? 17.481 1.456 5.794 1.00 88.75 72 ASP A C 1
ATOM 568 O O . ASP A 1 72 ? 17.178 0.652 6.675 1.00 88.75 72 ASP A O 1
ATOM 572 N N . ALA A 1 73 ? 18.566 2.235 5.880 1.00 88.94 73 ALA A N 1
ATOM 573 C CA . ALA A 1 73 ? 19.512 2.208 6.991 1.00 88.94 73 ALA A CA 1
ATOM 574 C C . ALA A 1 73 ? 18.835 2.458 8.349 1.00 88.94 73 ALA A C 1
ATOM 576 O O . ALA A 1 73 ? 19.115 1.759 9.325 1.00 88.94 73 ALA A O 1
ATOM 577 N N . LEU A 1 74 ? 17.905 3.417 8.416 1.00 92.50 74 LEU A N 1
ATOM 578 C CA . LEU A 1 74 ? 17.153 3.713 9.635 1.00 92.50 74 LEU A CA 1
ATOM 579 C C . LEU A 1 74 ? 16.340 2.499 10.109 1.00 92.50 74 LEU A C 1
ATOM 581 O O . LEU A 1 74 ? 16.412 2.144 11.282 1.00 92.50 74 LEU A O 1
ATOM 585 N N . LYS A 1 75 ? 15.634 1.818 9.197 1.00 90.94 75 LYS A N 1
ATOM 586 C CA . LYS A 1 75 ? 14.843 0.620 9.532 1.00 90.94 75 LYS A CA 1
ATOM 587 C C . LYS A 1 75 ? 15.713 -0.519 10.057 1.00 90.94 75 LYS A C 1
ATOM 589 O O . LYS A 1 75 ? 15.318 -1.215 10.989 1.00 90.94 75 LYS A O 1
ATOM 594 N N . SER A 1 76 ? 16.893 -0.724 9.472 1.00 90.31 76 SER A N 1
ATOM 595 C CA . SER A 1 76 ? 17.828 -1.739 9.966 1.00 90.31 76 SER A CA 1
ATOM 596 C C . SER A 1 76 ? 18.425 -1.384 11.328 1.00 90.31 76 SER A C 1
ATOM 598 O O . SER A 1 76 ? 18.582 -2.274 12.158 1.00 90.31 76 SER A O 1
ATOM 600 N N . LEU A 1 77 ? 18.706 -0.103 11.597 1.00 90.88 77 LEU A N 1
ATOM 601 C CA . LEU A 1 77 ? 19.187 0.343 12.909 1.00 90.88 77 LEU A CA 1
ATOM 602 C C . LEU A 1 77 ? 18.118 0.176 13.998 1.00 90.88 77 LEU A C 1
ATOM 604 O O . LEU A 1 77 ? 18.445 -0.258 15.098 1.00 90.88 77 LEU A O 1
ATOM 608 N N . GLU A 1 78 ? 16.850 0.468 13.694 1.00 90.25 78 GLU A N 1
ATOM 609 C CA . GLU A 1 78 ? 15.726 0.239 14.615 1.00 90.25 78 GLU A CA 1
ATOM 610 C C . GLU A 1 78 ? 15.590 -1.244 14.977 1.00 90.25 78 GLU A C 1
ATOM 612 O O . GLU A 1 78 ? 15.458 -1.585 16.152 1.00 90.25 78 GLU A O 1
ATOM 617 N N . ARG A 1 79 ? 15.718 -2.132 13.985 1.00 90.06 79 ARG A N 1
ATOM 618 C CA . ARG A 1 79 ? 15.706 -3.579 14.217 1.00 90.06 79 ARG A CA 1
ATOM 619 C C . ARG A 1 79 ? 16.874 -4.033 15.098 1.00 90.06 79 ARG A C 1
ATOM 621 O O . ARG A 1 79 ? 16.651 -4.757 16.061 1.00 90.06 79 ARG A O 1
ATOM 628 N N . ASN A 1 80 ? 18.090 -3.558 14.820 1.00 83.75 80 ASN A N 1
ATOM 629 C CA . ASN A 1 80 ? 19.273 -3.890 15.620 1.00 83.75 80 ASN A CA 1
ATOM 630 C C . ASN A 1 80 ? 19.163 -3.373 17.064 1.00 83.75 80 ASN A C 1
ATOM 632 O O . ASN A 1 80 ? 19.592 -4.049 17.999 1.00 83.75 80 ASN A O 1
ATOM 636 N N . LEU A 1 81 ? 18.562 -2.194 17.261 1.00 89.69 81 LEU A N 1
ATOM 637 C CA . LEU A 1 81 ? 18.276 -1.667 18.592 1.00 89.69 81 LEU A CA 1
ATOM 638 C C . LEU A 1 81 ? 17.324 -2.600 19.352 1.00 89.69 81 LEU A C 1
ATOM 640 O O . LEU A 1 81 ? 17.564 -2.887 20.525 1.00 89.69 81 LEU A O 1
ATOM 644 N N . ASP A 1 82 ? 16.253 -3.068 18.717 1.00 87.88 82 ASP A N 1
ATOM 645 C CA . ASP A 1 82 ? 15.295 -3.966 19.366 1.00 87.88 82 ASP A CA 1
ATOM 646 C C . ASP A 1 82 ? 15.910 -5.335 19.686 1.00 87.88 82 ASP A C 1
ATOM 648 O O . ASP A 1 82 ? 15.710 -5.845 20.794 1.00 87.88 82 ASP A O 1
ATOM 652 N N . ASP A 1 83 ? 16.756 -5.861 18.797 1.00 83.38 83 ASP A N 1
ATOM 653 C CA . ASP A 1 83 ? 17.531 -7.076 19.051 1.00 83.38 83 ASP A CA 1
ATOM 654 C C . ASP A 1 83 ? 18.484 -6.878 20.251 1.00 83.38 83 ASP A C 1
ATOM 656 O O . ASP A 1 83 ? 18.492 -7.704 21.167 1.00 83.38 83 ASP A O 1
ATOM 660 N N . SER A 1 84 ? 19.183 -5.738 20.348 1.00 83.44 84 SER A N 1
ATOM 661 C CA . SER A 1 84 ? 20.088 -5.430 21.476 1.00 83.44 84 SER A CA 1
ATOM 662 C C . SER A 1 84 ? 19.377 -5.280 22.830 1.00 83.44 84 SER A C 1
ATOM 664 O O . SER A 1 84 ? 19.918 -5.637 23.877 1.00 83.44 84 SER A O 1
ATOM 666 N N . LYS A 1 85 ? 18.130 -4.789 22.844 1.00 85.56 85 LYS A N 1
ATOM 667 C CA . LYS A 1 85 ? 17.323 -4.739 24.076 1.00 85.56 85 LYS A CA 1
ATOM 668 C C . LYS A 1 85 ? 16.939 -6.142 24.525 1.00 85.56 85 LYS A C 1
ATOM 670 O O . LYS A 1 85 ? 16.914 -6.420 25.722 1.00 85.56 85 LYS A O 1
ATOM 675 N N . SER A 1 86 ? 16.617 -7.016 23.571 1.00 82.31 86 SER A N 1
ATOM 676 C CA . SER A 1 86 ? 16.229 -8.392 23.870 1.00 82.31 86 SER A CA 1
ATOM 677 C C . SER A 1 86 ? 17.391 -9.196 24.463 1.00 82.31 86 SER A C 1
ATOM 679 O O . SER A 1 86 ? 17.180 -9.959 25.408 1.00 82.31 86 SER A O 1
ATOM 681 N N . THR A 1 87 ? 18.621 -8.963 23.990 1.00 77.50 87 THR A N 1
ATOM 682 C CA . THR A 1 87 ? 19.830 -9.589 24.542 1.00 77.50 87 THR A CA 1
ATOM 683 C C . THR A 1 87 ? 20.180 -9.021 25.917 1.00 77.50 87 THR A C 1
ATOM 685 O O . THR A 1 87 ? 20.442 -9.800 26.833 1.00 77.50 87 THR A O 1
ATOM 688 N N . ALA A 1 88 ? 20.069 -7.702 26.119 1.00 80.69 88 ALA A N 1
ATOM 689 C CA . ALA A 1 88 ? 20.270 -7.076 27.430 1.00 80.69 88 ALA A CA 1
ATOM 690 C C . ALA A 1 88 ? 19.311 -7.637 28.500 1.00 80.69 88 ALA A C 1
ATOM 692 O O . ALA A 1 88 ? 19.746 -8.037 29.579 1.00 80.69 88 ALA A O 1
ATOM 693 N N . LEU A 1 89 ? 18.018 -7.776 28.175 1.00 79.31 89 LEU A N 1
ATOM 694 C CA . LEU A 1 89 ? 17.019 -8.360 29.082 1.00 79.31 89 LEU A CA 1
ATOM 695 C C . LEU A 1 89 ? 17.297 -9.838 29.410 1.00 79.31 89 LEU A C 1
ATOM 697 O O . LEU A 1 89 ? 17.006 -10.302 30.517 1.00 79.31 89 LEU A O 1
ATOM 701 N N . ARG A 1 90 ? 17.863 -10.589 28.457 1.00 71.88 90 ARG A N 1
ATOM 702 C CA . ARG A 1 90 ? 18.238 -11.998 28.646 1.00 71.88 90 ARG A CA 1
ATOM 703 C C . ARG A 1 90 ? 19.435 -12.149 29.589 1.00 71.88 90 ARG A C 1
ATOM 705 O O . ARG A 1 90 ? 19.458 -13.094 30.373 1.00 71.88 90 ARG A O 1
ATOM 712 N N . ILE A 1 91 ? 20.390 -11.219 29.540 1.00 69.38 91 ILE A N 1
ATOM 713 C CA . ILE A 1 91 ? 21.567 -11.197 30.424 1.00 69.38 91 ILE A CA 1
ATOM 714 C C . ILE A 1 91 ? 21.170 -10.819 31.859 1.00 69.38 91 ILE A C 1
ATOM 716 O O . ILE A 1 91 ? 21.678 -11.411 32.811 1.00 69.38 91 ILE A O 1
ATOM 720 N N . GLU A 1 92 ? 20.216 -9.901 32.033 1.00 68.50 92 GLU A N 1
ATOM 721 C CA . GLU A 1 92 ? 19.762 -9.461 33.362 1.00 68.50 92 GLU A CA 1
ATOM 722 C C . GLU A 1 92 ? 18.928 -10.508 34.126 1.00 68.50 92 GLU A C 1
ATOM 724 O O . GLU A 1 92 ? 18.683 -10.335 35.321 1.00 68.50 92 GLU A O 1
ATOM 729 N N . THR A 1 93 ? 18.522 -11.618 33.491 1.00 60.66 93 THR A N 1
ATOM 730 C CA . THR A 1 93 ? 17.575 -12.565 34.103 1.00 60.66 93 THR A CA 1
ATOM 731 C C . THR A 1 93 ? 18.026 -14.036 34.070 1.00 60.66 93 THR A C 1
ATOM 733 O O . THR A 1 93 ? 17.566 -14.817 33.235 1.00 60.66 93 THR A O 1
ATOM 736 N N . PRO A 1 94 ? 18.814 -14.482 35.067 1.00 59.47 94 PRO A N 1
ATOM 737 C CA . PRO A 1 94 ? 18.665 -15.837 35.602 1.00 59.47 94 PRO A CA 1
ATOM 738 C C . PRO A 1 94 ? 18.325 -15.803 37.106 1.00 59.47 94 PRO A C 1
ATOM 740 O O . PRO A 1 94 ? 19.181 -15.463 37.930 1.00 59.47 94 PRO A O 1
ATOM 743 N N . PRO A 1 95 ? 17.110 -16.211 37.521 1.00 56.62 95 PRO A N 1
ATOM 744 C CA . PRO A 1 95 ? 16.791 -16.403 38.929 1.00 56.62 95 PRO A CA 1
ATOM 745 C C . PRO A 1 95 ? 17.474 -17.687 39.421 1.00 56.62 95 PRO A C 1
ATOM 747 O O . PRO A 1 95 ? 16.924 -18.778 39.302 1.00 56.62 95 PRO A O 1
ATOM 750 N N . GLY A 1 96 ? 18.690 -17.564 39.957 1.00 62.28 96 GLY A N 1
ATOM 751 C CA . GLY A 1 96 ? 19.316 -18.635 40.742 1.00 62.28 96 GLY A CA 1
ATOM 752 C C . GLY A 1 96 ? 20.774 -18.979 40.442 1.00 62.28 96 GLY A C 1
ATOM 753 O O . GLY A 1 96 ? 21.264 -19.941 41.030 1.00 62.28 96 GLY A O 1
ATOM 754 N N . SER A 1 97 ? 21.489 -18.240 39.586 1.00 55.84 97 SER A N 1
ATOM 755 C CA . SER A 1 97 ? 22.926 -18.501 39.409 1.00 55.84 97 SER A CA 1
ATOM 756 C C . SER A 1 97 ? 23.737 -17.805 40.515 1.00 55.84 97 SER A C 1
ATOM 758 O O . SER A 1 97 ? 23.591 -16.592 40.693 1.00 55.84 97 SER A O 1
ATOM 760 N N . PRO A 1 98 ? 24.547 -18.536 41.305 1.00 56.41 98 PRO A N 1
ATOM 761 C CA . PRO A 1 98 ? 25.312 -17.961 42.400 1.00 56.41 98 PRO A CA 1
ATOM 762 C C . PRO A 1 98 ? 26.312 -16.933 41.871 1.00 56.41 98 PRO A C 1
ATOM 764 O O . PRO A 1 98 ? 27.093 -17.188 40.957 1.00 56.41 98 PRO A O 1
ATOM 767 N N . ILE A 1 99 ? 26.242 -15.757 42.484 1.00 55.50 99 ILE A N 1
ATOM 768 C CA . ILE A 1 99 ? 27.011 -14.548 42.211 1.00 55.50 99 ILE A CA 1
ATOM 769 C C . ILE A 1 99 ? 28.507 -14.879 42.273 1.00 55.50 99 ILE A C 1
ATOM 771 O O . ILE A 1 99 ? 29.096 -14.937 43.352 1.00 55.50 99 ILE A O 1
ATOM 775 N N . SER A 1 100 ? 29.133 -15.088 41.114 1.00 49.53 100 SER A N 1
ATOM 776 C CA . SER A 1 100 ? 30.589 -15.086 40.996 1.00 49.53 100 SER A CA 1
ATOM 777 C C . SER A 1 100 ? 31.044 -13.633 40.903 1.00 49.53 100 SER A C 1
ATOM 779 O O . SER A 1 100 ? 31.210 -13.061 39.829 1.00 49.53 100 SER A O 1
ATOM 781 N N . SER A 1 101 ? 31.167 -13.006 42.069 1.00 56.28 101 SER A N 1
ATOM 782 C CA . SER A 1 101 ? 31.732 -11.675 42.247 1.00 56.28 101 SER A CA 1
ATOM 783 C C . SER A 1 101 ? 33.215 -11.684 41.875 1.00 56.28 101 SER A C 1
ATOM 785 O O . SER A 1 101 ? 34.027 -12.228 42.624 1.00 56.28 101 SER A O 1
ATOM 787 N N . GLY A 1 102 ? 33.581 -11.058 40.759 1.00 50.38 102 GLY A N 1
ATOM 788 C CA . GLY A 1 102 ? 34.985 -10.735 40.515 1.00 50.38 102 GLY A CA 1
ATOM 789 C C . GLY A 1 102 ? 35.404 -10.674 39.059 1.00 50.38 102 GLY A C 1
ATOM 790 O O . GLY A 1 102 ? 36.271 -11.439 38.670 1.00 50.38 102 GLY A O 1
ATOM 791 N N . HIS A 1 103 ? 34.831 -9.759 38.279 1.00 48.16 103 HIS A N 1
ATOM 792 C CA . HIS A 1 103 ? 35.601 -8.894 37.379 1.00 48.16 103 HIS A CA 1
ATOM 793 C C . HIS A 1 103 ? 34.645 -7.868 36.746 1.00 48.16 103 HIS A C 1
ATOM 795 O O . HIS A 1 103 ? 33.651 -8.276 36.148 1.00 48.16 103 HIS A O 1
ATOM 801 N N . PRO A 1 104 ? 34.903 -6.551 36.851 1.00 49.34 104 PRO A N 1
ATOM 802 C CA . PRO A 1 104 ? 34.315 -5.576 35.945 1.00 49.34 104 PRO A CA 1
ATOM 803 C C . PRO A 1 104 ? 35.011 -5.758 34.595 1.00 49.34 104 PRO A C 1
ATOM 805 O O . PRO A 1 104 ? 35.947 -5.039 34.256 1.00 49.34 104 PRO A O 1
ATOM 808 N N . SER A 1 105 ? 34.635 -6.809 33.872 1.00 50.97 105 SER A N 1
ATOM 809 C CA . SER A 1 105 ? 34.938 -6.892 32.453 1.00 50.97 105 SER A CA 1
ATOM 810 C C . SER A 1 105 ? 34.103 -5.800 31.808 1.00 50.97 105 SER A C 1
ATOM 812 O O . SER A 1 105 ? 32.878 -5.869 31.814 1.00 50.97 105 SER A O 1
ATOM 814 N N . GLU A 1 106 ? 34.784 -4.749 31.378 1.00 54.25 106 GLU A N 1
ATOM 815 C CA . GLU A 1 106 ? 34.292 -3.705 30.492 1.00 54.25 106 GLU A CA 1
ATOM 816 C C . GLU A 1 106 ? 33.703 -4.405 29.257 1.00 54.25 106 GLU A C 1
ATOM 818 O O . GLU A 1 106 ? 34.419 -4.767 28.327 1.00 54.25 106 GLU A O 1
ATOM 823 N N . SER A 1 107 ? 32.415 -4.751 29.323 1.00 57.38 107 SER A N 1
ATOM 824 C CA . SER A 1 107 ? 31.701 -5.408 28.234 1.00 57.38 107 SER A CA 1
ATOM 825 C C . SER A 1 107 ? 31.781 -4.473 27.038 1.00 57.38 107 SER A C 1
ATOM 827 O O . SER A 1 107 ? 31.283 -3.350 27.106 1.00 57.38 107 SER A O 1
ATOM 829 N N . THR A 1 108 ? 32.456 -4.924 25.984 1.00 63.75 108 THR A N 1
ATOM 830 C CA . THR A 1 108 ? 32.736 -4.143 24.768 1.00 63.75 108 THR A CA 1
ATOM 831 C C . THR A 1 108 ? 31.509 -4.118 23.844 1.00 63.75 108 THR A C 1
ATOM 833 O O . THR A 1 108 ? 31.488 -3.436 22.822 1.00 63.75 108 THR A O 1
ATOM 836 N N . LEU A 1 109 ? 30.443 -4.824 24.236 1.00 70.38 109 LEU A N 1
ATOM 837 C CA . LEU A 1 109 ? 29.126 -4.760 23.619 1.00 70.38 109 LEU A CA 1
ATOM 838 C C . LEU A 1 109 ? 28.612 -3.310 23.522 1.00 70.38 109 LEU A C 1
ATOM 840 O O . LEU A 1 109 ? 28.541 -2.619 24.543 1.00 70.38 109 LEU A O 1
ATOM 844 N N . PRO A 1 110 ? 28.176 -2.867 22.328 1.00 72.81 110 PRO A N 1
ATOM 845 C CA . PRO A 1 110 ? 27.557 -1.561 22.164 1.00 72.81 110 PRO A CA 1
ATOM 846 C C . PRO A 1 110 ? 26.285 -1.486 23.010 1.00 72.81 110 PRO A C 1
ATOM 848 O O . PRO A 1 110 ? 25.372 -2.310 22.877 1.00 72.81 110 PRO A O 1
ATOM 851 N N . SER A 1 111 ? 26.231 -0.484 23.883 1.00 81.62 111 SER A N 1
ATOM 852 C CA . SER A 1 111 ? 25.091 -0.232 24.754 1.00 81.62 111 SER A CA 1
ATOM 853 C C . SER A 1 111 ? 23.851 0.073 23.905 1.00 81.62 111 SER A C 1
ATOM 855 O O . SER A 1 111 ? 23.961 0.684 22.837 1.00 81.62 111 SER A O 1
ATOM 857 N N . PRO A 1 112 ? 22.633 -0.259 24.371 1.00 86.38 112 PRO A N 1
ATOM 858 C CA . PRO A 1 112 ? 21.400 0.224 23.750 1.00 86.38 112 PRO A CA 1
ATOM 859 C C . PRO A 1 112 ? 21.383 1.745 23.526 1.00 86.38 112 PRO A C 1
ATOM 861 O O . PRO A 1 112 ? 20.690 2.231 22.633 1.00 86.38 112 PRO A O 1
ATOM 864 N N . ASP A 1 113 ? 22.135 2.508 24.321 1.00 85.94 113 ASP A N 1
ATOM 865 C CA . ASP A 1 113 ? 22.273 3.954 24.150 1.00 85.94 113 ASP A CA 1
ATOM 866 C C . ASP A 1 113 ? 23.167 4.344 22.959 1.00 85.94 113 ASP A C 1
ATOM 868 O O . ASP A 1 113 ? 22.869 5.336 22.290 1.00 85.94 113 ASP A O 1
ATOM 872 N N . ASP A 1 114 ? 24.164 3.529 22.602 1.00 84.12 114 ASP A N 1
ATOM 873 C CA . ASP A 1 114 ? 25.016 3.749 21.423 1.00 84.12 114 ASP A CA 1
ATOM 874 C C . ASP A 1 114 ? 24.205 3.599 20.125 1.00 84.12 114 ASP A C 1
ATOM 876 O O . ASP A 1 114 ? 24.313 4.400 19.192 1.00 84.12 114 ASP A O 1
ATOM 880 N N . TRP A 1 115 ? 23.291 2.623 20.088 1.00 86.62 115 TRP A N 1
ATOM 881 C CA . TRP A 1 115 ? 22.347 2.450 18.980 1.00 86.62 115 TRP A CA 1
ATOM 882 C C . TRP A 1 115 ? 21.366 3.624 18.855 1.00 86.62 115 TRP A C 1
ATOM 884 O O . TRP A 1 115 ? 21.060 4.064 17.743 1.00 86.62 115 TRP A O 1
ATOM 894 N N . LYS A 1 116 ? 20.893 4.182 19.980 1.00 88.94 116 LYS A N 1
ATOM 895 C CA . LYS A 1 116 ? 20.031 5.379 19.972 1.00 88.94 116 LYS A CA 1
ATOM 896 C C . LYS A 1 116 ? 20.763 6.610 19.445 1.00 88.94 116 LYS A C 1
ATOM 898 O O . LYS A 1 116 ? 20.146 7.416 18.742 1.00 88.94 116 LYS A O 1
ATOM 903 N N . ASP A 1 117 ? 22.048 6.765 19.756 1.00 89.81 117 ASP A N 1
ATOM 904 C CA . ASP A 1 117 ? 22.859 7.860 19.221 1.00 89.81 117 ASP A CA 1
ATOM 905 C C . ASP A 1 117 ? 22.996 7.748 17.692 1.00 89.81 117 ASP A C 1
ATOM 907 O O . ASP A 1 117 ? 22.723 8.714 16.974 1.00 89.81 117 ASP A O 1
ATOM 911 N N . LEU A 1 118 ? 23.282 6.552 17.158 1.00 85.75 118 LEU A N 1
ATOM 912 C CA . LEU A 1 118 ? 23.331 6.320 15.705 1.00 85.75 118 LEU A CA 1
ATOM 913 C C . LEU A 1 118 ? 21.999 6.630 15.003 1.00 85.75 118 LEU A C 1
ATOM 915 O O . LEU A 1 118 ? 21.986 7.269 13.942 1.00 85.75 118 LEU A O 1
ATOM 919 N N . ILE A 1 119 ? 20.873 6.225 15.596 1.00 89.81 119 ILE A N 1
ATOM 920 C CA . ILE A 1 119 ? 19.532 6.545 15.085 1.00 89.81 119 ILE A CA 1
ATOM 921 C C . ILE A 1 119 ? 19.310 8.060 15.088 1.00 89.81 119 ILE A C 1
ATOM 923 O O . ILE A 1 119 ? 18.902 8.621 14.070 1.00 89.81 119 ILE A O 1
ATOM 927 N N . SER A 1 120 ? 19.644 8.740 16.188 1.00 90.12 120 SER A N 1
ATOM 928 C CA . SER A 1 120 ? 19.485 10.193 16.327 1.00 90.12 120 SER A CA 1
ATOM 929 C C . SER A 1 120 ? 20.311 10.956 15.288 1.00 90.12 120 SER A C 1
ATOM 931 O O . SER A 1 120 ? 19.805 11.875 14.639 1.00 90.12 120 SER A O 1
ATOM 933 N N . ARG A 1 121 ? 21.560 10.535 15.048 1.00 85.56 121 ARG A N 1
ATOM 934 C CA . ARG A 1 121 ? 22.427 11.098 13.998 1.00 85.56 121 ARG A CA 1
ATOM 935 C C . ARG A 1 121 ? 21.841 10.889 12.602 1.00 85.56 121 ARG A C 1
ATOM 937 O O . ARG A 1 121 ? 21.866 11.811 11.786 1.00 85.56 121 ARG A O 1
ATOM 944 N N . THR A 1 122 ? 21.285 9.710 12.327 1.00 86.69 122 THR A N 1
ATOM 945 C CA . THR A 1 122 ? 20.669 9.385 11.029 1.00 86.69 122 THR A CA 1
ATOM 946 C C . THR A 1 122 ? 19.394 10.196 10.796 1.00 86.69 122 THR A C 1
ATOM 948 O O . THR A 1 122 ? 19.223 10.791 9.731 1.00 86.69 122 THR A O 1
ATOM 951 N N . GLN A 1 123 ? 18.532 10.310 11.809 1.00 89.06 123 GLN A N 1
ATOM 952 C CA . GLN A 1 123 ? 17.323 11.138 11.765 1.00 89.06 123 GLN A CA 1
ATOM 953 C C . GLN A 1 123 ? 17.650 12.623 11.592 1.00 89.06 123 GLN A C 1
ATOM 955 O O . GLN A 1 123 ? 17.013 13.297 10.784 1.00 89.06 123 GLN A O 1
ATOM 960 N N . HIS A 1 124 ? 18.669 13.133 12.289 1.00 84.94 124 HIS A N 1
ATOM 961 C CA . HIS A 1 124 ? 19.110 14.516 12.131 1.00 84.94 124 HIS A CA 1
ATOM 962 C C . HIS A 1 124 ? 19.575 14.797 10.696 1.00 84.94 124 HIS A C 1
ATOM 964 O O . HIS A 1 124 ? 19.215 15.818 10.115 1.00 84.94 124 HIS A O 1
ATOM 970 N N . ARG A 1 125 ? 20.299 13.860 10.075 1.00 81.75 125 ARG A N 1
ATOM 971 C CA . ARG A 1 125 ? 20.708 13.974 8.667 1.00 81.75 125 ARG A CA 1
ATOM 972 C C . ARG A 1 125 ? 19.526 13.909 7.707 1.00 81.75 125 ARG A C 1
ATOM 974 O O . ARG A 1 125 ? 19.459 14.720 6.790 1.00 81.75 125 ARG A O 1
ATOM 981 N N . LEU A 1 126 ? 18.571 13.008 7.935 1.00 82.75 126 LEU A N 1
ATOM 982 C CA . LEU A 1 126 ? 17.327 12.969 7.161 1.00 82.75 126 LEU A CA 1
ATOM 983 C C . LEU A 1 126 ? 16.554 14.288 7.275 1.00 82.75 126 LEU A C 1
ATOM 985 O O . LEU A 1 126 ? 16.053 14.785 6.269 1.00 82.75 126 LEU A O 1
ATOM 989 N N . TYR A 1 127 ? 16.502 14.887 8.466 1.00 83.31 127 TYR A N 1
ATOM 990 C CA . TYR A 1 127 ? 15.878 16.190 8.682 1.00 83.31 127 TYR A CA 1
ATOM 991 C C . TYR A 1 127 ? 16.602 17.312 7.924 1.00 83.31 127 TYR A C 1
ATOM 993 O O . TYR A 1 127 ? 15.947 18.132 7.285 1.00 83.31 127 TYR A O 1
ATOM 1001 N N . LEU A 1 128 ? 17.939 17.321 7.927 1.00 78.81 128 LEU A N 1
ATOM 1002 C CA . LEU A 1 128 ? 18.735 18.287 7.160 1.00 78.81 128 LEU A CA 1
ATOM 1003 C C . LEU A 1 128 ? 18.560 18.122 5.643 1.00 78.81 128 LEU A C 1
ATOM 1005 O O . LEU A 1 128 ? 18.498 19.118 4.932 1.00 78.81 128 LEU A O 1
ATOM 1009 N N . LEU A 1 129 ? 18.417 16.892 5.141 1.00 72.94 129 LEU A N 1
ATOM 1010 C CA . LEU A 1 129 ? 18.123 16.633 3.724 1.00 72.94 129 LEU A CA 1
ATOM 1011 C C . LEU A 1 129 ? 16.691 17.015 3.331 1.00 72.94 129 LEU A C 1
ATOM 1013 O O . LEU A 1 129 ? 16.420 17.305 2.168 1.00 72.94 129 LEU A O 1
ATOM 1017 N N . GLN A 1 130 ? 15.766 16.993 4.290 1.00 71.88 130 GLN A N 1
ATOM 1018 C CA . GLN A 1 130 ? 14.393 17.452 4.097 1.00 71.88 130 GLN A CA 1
ATOM 1019 C C . GLN A 1 130 ? 14.243 18.965 4.253 1.00 71.88 130 GLN A C 1
ATOM 1021 O O . GLN A 1 130 ? 13.207 19.504 3.856 1.00 71.88 130 GLN A O 1
ATOM 1026 N N . GLN A 1 131 ? 15.241 19.660 4.810 1.00 72.50 131 GLN A N 1
ATOM 1027 C CA . GLN A 1 131 ? 15.244 21.112 4.788 1.00 72.50 131 GLN A CA 1
ATOM 1028 C C . GLN A 1 131 ? 15.494 21.587 3.352 1.00 72.50 131 GLN A C 1
ATOM 1030 O O . GLN A 1 131 ? 16.508 21.223 2.753 1.00 72.50 131 GLN A O 1
ATOM 1035 N N . PRO A 1 132 ? 14.596 22.409 2.779 1.00 57.66 132 PRO A N 1
ATOM 1036 C CA . PRO A 1 132 ? 14.884 23.068 1.517 1.00 57.66 132 PRO A CA 1
ATOM 1037 C C . PRO A 1 132 ? 16.150 23.900 1.722 1.00 57.66 132 PRO A C 1
ATOM 1039 O O . PRO A 1 132 ? 16.182 24.758 2.604 1.00 57.66 132 PRO A O 1
ATOM 1042 N N . GLN A 1 133 ? 17.211 23.604 0.965 1.00 53.03 133 GLN A N 1
ATOM 1043 C CA . GLN A 1 133 ? 18.467 24.341 1.053 1.00 53.03 133 GLN A CA 1
ATOM 1044 C C . GLN A 1 133 ? 18.209 25.817 0.740 1.00 53.03 133 GLN A C 1
ATOM 1046 O O . GLN A 1 133 ? 18.125 26.223 -0.416 1.00 53.03 133 GLN A O 1
ATOM 1051 N N . SER A 1 134 ? 18.069 26.635 1.778 1.00 45.81 134 SER A N 1
ATOM 1052 C CA . SER A 1 134 ? 18.125 28.081 1.659 1.00 45.81 134 SER A CA 1
ATOM 1053 C C . SER A 1 134 ? 19.578 28.454 1.381 1.00 45.81 134 SER A C 1
ATOM 1055 O O . SER A 1 134 ? 20.408 28.488 2.291 1.00 45.81 134 SER A O 1
ATOM 1057 N N . SER A 1 135 ? 19.892 28.663 0.107 1.00 39.75 135 SER A N 1
ATOM 1058 C CA . SER A 1 135 ? 21.185 29.138 -0.381 1.00 39.75 135 SER A CA 1
ATOM 1059 C C . SER A 1 135 ? 21.648 30.407 0.365 1.00 39.75 135 SER A C 1
ATOM 1061 O O . SER A 1 135 ? 20.807 31.219 0.764 1.00 39.75 135 SER A O 1
ATOM 1063 N N . PRO A 1 136 ? 22.969 30.634 0.526 1.00 49.81 136 PRO A N 1
ATOM 1064 C CA . PRO A 1 136 ? 23.502 31.886 1.071 1.00 49.81 136 PRO A CA 1
ATOM 1065 C C . PRO A 1 136 ? 23.116 33.084 0.179 1.00 49.81 136 PRO A C 1
ATOM 1067 O O . PRO A 1 136 ? 22.780 32.882 -0.991 1.00 49.81 136 PRO A O 1
ATOM 1070 N N . PRO A 1 137 ? 23.158 34.332 0.693 1.00 44.53 137 PRO A N 1
ATOM 1071 C CA . PRO A 1 137 ? 22.558 35.492 0.040 1.00 44.53 137 PRO A CA 1
ATOM 1072 C C . PRO A 1 137 ? 23.361 35.908 -1.200 1.00 44.53 137 PRO A C 1
ATOM 1074 O O . PRO A 1 137 ? 24.212 36.792 -1.154 1.00 44.53 137 PRO A O 1
ATOM 1077 N N . GLN A 1 138 ? 23.082 35.266 -2.330 1.00 43.31 138 GLN A N 1
ATOM 1078 C CA . GLN A 1 138 ? 23.413 35.775 -3.652 1.00 43.31 138 GLN A CA 1
ATOM 1079 C C . GLN A 1 138 ? 22.271 36.699 -4.069 1.00 43.31 138 GLN A C 1
ATOM 1081 O O . GLN A 1 138 ? 21.147 36.287 -4.350 1.00 43.31 138 GLN A O 1
ATOM 1086 N N . LEU A 1 139 ? 22.576 37.990 -4.007 1.00 52.66 139 LEU A N 1
ATOM 1087 C CA . LEU A 1 139 ? 21.778 39.064 -4.567 1.00 52.66 139 LEU A CA 1
ATOM 1088 C C . LEU A 1 139 ? 21.442 38.775 -6.041 1.00 52.66 139 LEU A C 1
ATOM 1090 O O . LEU A 1 139 ? 22.332 38.481 -6.828 1.00 52.66 139 LEU A O 1
ATOM 1094 N N . GLN A 1 140 ? 20.176 39.031 -6.377 1.00 42.25 140 GLN A N 1
ATOM 1095 C CA . GLN A 1 140 ? 19.608 39.333 -7.698 1.00 42.25 140 GLN A CA 1
ATOM 1096 C C . GLN A 1 140 ? 18.780 38.256 -8.420 1.00 42.25 140 GLN A C 1
ATOM 1098 O O . GLN A 1 140 ? 19.280 37.373 -9.100 1.00 42.25 140 GLN A O 1
ATOM 1103 N N . LEU A 1 141 ? 17.475 38.561 -8.382 1.00 50.38 141 LEU A N 1
ATOM 1104 C CA . LEU A 1 141 ? 16.478 38.505 -9.451 1.00 50.38 141 LEU A CA 1
ATOM 1105 C C . LEU A 1 141 ? 16.002 37.136 -9.965 1.00 50.38 141 LEU A C 1
ATOM 1107 O O . LEU A 1 141 ? 16.744 36.384 -10.579 1.00 50.38 141 LEU A O 1
ATOM 1111 N N . ARG A 1 142 ? 14.661 37.013 -9.930 1.00 40.28 142 ARG A N 1
ATOM 1112 C CA . ARG A 1 142 ? 13.795 36.280 -10.879 1.00 40.28 142 ARG A CA 1
ATOM 1113 C C . ARG A 1 142 ? 13.311 34.889 -10.430 1.00 40.28 142 ARG A C 1
ATOM 1115 O O . ARG A 1 142 ? 13.830 33.870 -10.860 1.00 40.28 142 ARG A O 1
ATOM 1122 N N . SER A 1 143 ? 12.235 34.892 -9.637 1.00 42.28 143 SER A N 1
ATOM 1123 C CA . SER A 1 143 ? 10.919 34.272 -9.927 1.00 42.28 143 SER A CA 1
ATOM 1124 C C . SER A 1 143 ? 10.256 33.740 -8.654 1.00 42.28 143 SER A C 1
ATOM 1126 O O . SER A 1 143 ? 10.784 32.866 -7.976 1.00 42.28 143 SER A O 1
ATOM 1128 N N . GLU A 1 144 ? 9.076 34.283 -8.355 1.00 47.84 144 GLU A N 1
ATOM 1129 C CA . GLU A 1 144 ? 8.112 33.778 -7.375 1.00 47.84 144 GLU A CA 1
ATOM 1130 C C . GLU A 1 144 ? 7.840 32.278 -7.566 1.00 47.84 144 GLU A C 1
ATOM 1132 O O . GLU A 1 144 ? 7.160 31.883 -8.511 1.00 47.84 144 GLU A O 1
ATOM 1137 N N . GLN A 1 145 ? 8.313 31.435 -6.649 1.00 52.16 145 GLN A N 1
ATOM 1138 C CA . GLN A 1 145 ? 7.687 30.135 -6.395 1.00 52.16 145 GLN A CA 1
ATOM 1139 C C . GLN A 1 145 ? 7.940 29.639 -4.950 1.00 52.16 145 GLN A C 1
ATOM 1141 O O . GLN A 1 145 ? 8.661 28.663 -4.774 1.00 52.16 145 GLN A O 1
ATOM 1146 N N . PRO A 1 146 ? 7.369 30.267 -3.894 1.00 51.62 146 PRO A N 1
ATOM 1147 C CA . PRO A 1 146 ? 7.417 29.714 -2.536 1.00 51.62 146 PRO A CA 1
ATOM 1148 C C . PRO A 1 146 ? 6.097 29.082 -2.042 1.00 51.62 146 PRO A C 1
ATOM 1150 O O . PRO A 1 146 ? 6.097 28.462 -0.984 1.00 51.62 146 PRO A O 1
ATOM 1153 N N . ASP A 1 147 ? 4.988 29.161 -2.790 1.00 57.41 147 ASP A N 1
ATOM 1154 C CA . ASP A 1 147 ? 3.665 28.779 -2.251 1.00 57.41 147 ASP A CA 1
ATOM 1155 C C . ASP A 1 147 ? 3.139 27.399 -2.687 1.00 57.41 147 ASP A C 1
ATOM 1157 O O . ASP A 1 147 ? 2.180 26.893 -2.098 1.00 57.41 147 ASP A O 1
ATOM 1161 N N . LYS A 1 148 ? 3.741 26.751 -3.696 1.00 60.53 148 LYS A N 1
ATOM 1162 C CA . LYS A 1 148 ? 3.224 25.465 -4.212 1.00 60.53 148 LYS A CA 1
ATOM 1163 C C . LYS A 1 148 ? 3.386 24.326 -3.207 1.00 60.53 148 LYS A C 1
ATOM 1165 O O . LYS A 1 148 ? 2.415 23.632 -2.928 1.00 60.53 148 LYS A O 1
ATOM 1170 N N . ASP A 1 149 ? 4.554 24.208 -2.586 1.00 71.75 149 ASP A N 1
ATOM 1171 C CA . ASP A 1 149 ? 4.863 23.091 -1.684 1.00 71.75 149 ASP A CA 1
ATOM 1172 C C . ASP A 1 149 ? 4.048 23.154 -0.377 1.00 71.75 149 ASP A C 1
ATOM 1174 O O . ASP A 1 149 ? 3.655 22.129 0.189 1.00 71.75 149 ASP A O 1
ATOM 1178 N N . ILE A 1 150 ? 3.747 24.369 0.100 1.00 73.69 150 ILE A N 1
ATOM 1179 C CA . ILE A 1 150 ? 2.887 24.591 1.273 1.00 73.69 150 ILE A CA 1
ATOM 1180 C C . ILE A 1 150 ? 1.443 24.220 0.935 1.00 73.69 150 ILE A C 1
ATOM 1182 O O . ILE A 1 150 ? 0.773 23.565 1.737 1.00 73.69 150 ILE A O 1
ATOM 1186 N N . ASN A 1 151 ? 0.975 24.607 -0.253 1.00 77.00 151 ASN A N 1
ATOM 1187 C CA . ASN A 1 151 ? -0.375 24.310 -0.704 1.00 77.00 151 ASN A CA 1
ATOM 1188 C C . ASN A 1 151 ? -0.578 22.806 -0.952 1.00 77.00 151 ASN A C 1
ATOM 1190 O O . ASN A 1 151 ? -1.590 22.259 -0.529 1.00 77.00 151 ASN A O 1
ATOM 1194 N N . GLU A 1 152 ? 0.399 22.113 -1.542 1.00 79.00 152 GLU A N 1
ATOM 1195 C CA . GLU A 1 152 ? 0.367 20.654 -1.724 1.00 79.00 152 GLU A CA 1
ATOM 1196 C C . GLU A 1 152 ? 0.305 19.922 -0.376 1.00 79.00 152 GLU A C 1
ATOM 1198 O O . GLU A 1 152 ? -0.560 19.073 -0.159 1.00 79.00 152 GLU A O 1
ATOM 1203 N N . ARG A 1 153 ? 1.127 20.337 0.597 1.00 80.31 153 ARG A N 1
ATOM 1204 C CA . ARG A 1 153 ? 1.101 19.766 1.952 1.00 80.31 153 ARG A CA 1
ATOM 1205 C C . ARG A 1 153 ? -0.200 20.079 2.704 1.00 80.31 153 ARG A C 1
ATOM 1207 O O . ARG A 1 153 ? -0.653 19.267 3.515 1.00 80.31 153 ARG A O 1
ATOM 1214 N N . ALA A 1 154 ? -0.799 21.248 2.480 1.00 81.44 154 ALA A N 1
ATOM 1215 C CA . ALA A 1 154 ? -2.107 21.589 3.033 1.00 81.44 154 ALA A CA 1
ATOM 1216 C C . ALA A 1 154 ? -3.217 20.736 2.399 1.00 81.44 154 ALA A C 1
ATOM 1218 O O . ALA A 1 154 ? -4.098 20.262 3.119 1.00 81.44 154 ALA A O 1
ATOM 1219 N N . LEU A 1 155 ? -3.137 20.477 1.091 1.00 86.38 155 LEU A N 1
ATOM 1220 C CA . LEU A 1 155 ? -4.077 19.628 0.364 1.00 86.38 155 LEU A CA 1
ATOM 1221 C C . LEU A 1 155 ? -4.036 18.181 0.872 1.00 86.38 155 LEU A C 1
ATOM 1223 O O . LEU A 1 155 ? -5.088 17.613 1.154 1.00 86.38 155 LEU A O 1
ATOM 1227 N N . ASP A 1 156 ? -2.841 17.625 1.086 1.00 85.31 156 ASP A N 1
ATOM 1228 C CA . ASP A 1 156 ? -2.663 16.279 1.646 1.00 85.31 156 ASP A CA 1
ATOM 1229 C C . ASP A 1 156 ? -3.234 16.169 3.064 1.00 85.31 156 ASP A C 1
ATOM 1231 O O . ASP A 1 156 ? -3.897 15.187 3.409 1.00 85.31 156 ASP A O 1
ATOM 1235 N N . ARG A 1 157 ? -3.041 17.203 3.895 1.00 89.75 157 ARG A N 1
ATOM 1236 C CA . ARG A 1 157 ? -3.636 17.253 5.240 1.00 89.75 157 ARG A CA 1
ATOM 1237 C C . ARG A 1 157 ? -5.157 17.331 5.187 1.00 89.75 157 ARG A C 1
ATOM 1239 O O . ARG A 1 157 ? -5.813 16.641 5.963 1.00 89.75 157 ARG A O 1
ATOM 1246 N N . ILE A 1 158 ? -5.722 18.135 4.287 1.00 89.44 158 ILE A N 1
ATOM 1247 C CA . ILE A 1 158 ? -7.176 18.230 4.108 1.00 89.44 158 ILE A CA 1
ATOM 1248 C C . ILE A 1 158 ? -7.733 16.902 3.587 1.00 89.44 158 ILE A C 1
ATOM 1250 O O . ILE A 1 158 ? -8.752 16.441 4.095 1.00 89.44 158 ILE A O 1
ATOM 1254 N N . ALA A 1 159 ? -7.054 16.250 2.642 1.00 90.06 159 ALA A N 1
ATOM 1255 C CA . ALA A 1 159 ? -7.437 14.935 2.139 1.00 90.06 159 ALA A CA 1
ATOM 1256 C C . ALA A 1 159 ? -7.417 13.877 3.254 1.00 90.06 159 ALA A C 1
ATOM 1258 O O . ALA A 1 159 ? -8.359 13.092 3.375 1.00 90.06 159 ALA A O 1
ATOM 1259 N N . TYR A 1 160 ? -6.400 13.900 4.121 1.00 83.19 160 TYR A N 1
ATOM 1260 C CA . TYR A 1 160 ? -6.306 13.004 5.273 1.00 83.19 160 TYR A CA 1
ATOM 1261 C C . TYR A 1 160 ? -7.411 13.262 6.309 1.00 83.19 160 TYR A C 1
ATOM 1263 O O . TYR A 1 160 ? -8.077 12.326 6.752 1.00 83.19 160 TYR A O 1
ATOM 1271 N N . ILE A 1 161 ? -7.661 14.528 6.662 1.00 91.31 161 ILE A N 1
ATOM 1272 C CA . ILE A 1 161 ? -8.737 14.910 7.592 1.00 91.31 161 ILE A CA 1
ATOM 1273 C C . ILE A 1 161 ? -10.107 14.549 7.004 1.00 91.31 161 ILE A C 1
ATOM 1275 O O . ILE A 1 161 ? -10.955 14.015 7.715 1.00 91.31 161 ILE A O 1
ATOM 1279 N N . GLY A 1 162 ? -10.315 14.769 5.704 1.00 87.94 162 GLY A N 1
ATOM 1280 C CA . GLY A 1 162 ? -11.528 14.365 4.996 1.00 87.94 162 GLY A CA 1
ATOM 1281 C C . GLY A 1 162 ? -11.734 12.851 5.024 1.00 87.94 162 GLY A C 1
ATOM 1282 O O . GLY A 1 162 ? -12.825 12.386 5.346 1.00 87.94 162 GLY A O 1
ATOM 1283 N N . GLY A 1 163 ? -10.674 12.075 4.782 1.00 83.62 163 GLY A N 1
ATOM 1284 C CA . GLY A 1 163 ? -10.708 10.616 4.883 1.00 83.62 163 GLY A CA 1
ATOM 1285 C C . GLY A 1 163 ? -11.040 10.113 6.292 1.00 83.62 163 GLY A C 1
ATOM 1286 O O . GLY A 1 163 ? -11.783 9.145 6.432 1.00 83.62 163 GLY A O 1
ATOM 1287 N N . LEU A 1 164 ? -10.550 10.794 7.332 1.00 83.56 164 LEU A N 1
ATOM 1288 C CA . LEU A 1 164 ? -10.796 10.431 8.730 1.00 83.56 164 LEU A CA 1
ATOM 1289 C C . LEU A 1 164 ? -12.202 10.824 9.216 1.00 83.56 164 LEU A C 1
ATOM 1291 O O . LEU A 1 164 ? -12.811 10.098 10.001 1.00 83.56 164 LEU A O 1
ATOM 1295 N N . LEU A 1 165 ? -12.727 11.967 8.764 1.00 88.75 165 LEU A N 1
ATOM 1296 C CA . LEU A 1 165 ? -14.030 12.485 9.198 1.00 88.75 165 LEU A CA 1
ATOM 1297 C C . LEU A 1 165 ? -15.208 11.888 8.420 1.00 88.75 165 LEU A C 1
ATOM 1299 O O . LEU A 1 165 ? -16.323 11.844 8.945 1.00 88.75 165 LEU A O 1
ATOM 1303 N N . LEU A 1 166 ? -14.994 11.393 7.198 1.00 87.31 166 LEU A N 1
ATOM 1304 C CA . LEU A 1 166 ? -16.056 10.779 6.397 1.00 87.31 166 LEU A CA 1
ATOM 1305 C C . LEU A 1 166 ? -16.773 9.618 7.120 1.00 87.31 166 LEU A C 1
ATOM 1307 O O . LEU A 1 166 ? -18.000 9.641 7.182 1.00 87.31 166 LEU A O 1
ATOM 1311 N N . PRO A 1 167 ? -16.082 8.648 7.749 1.00 79.50 167 PRO A N 1
ATOM 1312 C CA . PRO A 1 167 ? -16.753 7.584 8.498 1.00 79.50 167 PRO A CA 1
ATOM 1313 C C . PRO A 1 167 ? -17.601 8.108 9.664 1.00 79.50 167 PRO A C 1
ATOM 1315 O O . PRO A 1 167 ? -18.736 7.674 9.851 1.00 79.50 167 PRO A O 1
ATOM 1318 N N . VAL A 1 168 ? -17.077 9.076 10.424 1.00 83.44 168 VAL A N 1
ATOM 1319 C CA . VAL A 1 168 ? -17.763 9.639 11.600 1.00 83.44 168 VAL A CA 1
ATOM 1320 C C . VAL A 1 168 ? -19.013 10.415 11.185 1.00 83.44 168 VAL A C 1
ATOM 1322 O O . VAL A 1 168 ? -20.068 10.268 11.801 1.00 83.44 168 VAL A O 1
ATOM 1325 N N . THR A 1 169 ? -18.923 11.201 10.112 1.00 88.50 169 THR A N 1
ATOM 1326 C CA . THR A 1 169 ? -20.059 11.973 9.585 1.00 88.50 169 THR A CA 1
ATOM 1327 C C . THR A 1 169 ? -21.159 11.073 9.030 1.00 88.50 169 THR A C 1
ATOM 1329 O O . THR A 1 169 ? -22.332 11.329 9.292 1.00 88.50 169 THR A O 1
ATOM 1332 N N . VAL A 1 170 ? -20.808 9.976 8.350 1.00 85.19 170 VAL A N 1
ATOM 1333 C CA . VAL A 1 170 ? -21.788 8.989 7.870 1.00 85.19 170 VAL A CA 1
ATOM 1334 C C . VAL A 1 170 ? -22.509 8.320 9.040 1.00 85.19 170 VAL A C 1
ATOM 1336 O O . VAL A 1 170 ? -23.737 8.265 9.040 1.00 85.19 170 VAL A O 1
ATOM 1339 N N . VAL A 1 171 ? -21.782 7.870 10.068 1.00 82.56 171 VAL A N 1
ATOM 1340 C CA . VAL A 1 171 ? -22.392 7.246 11.257 1.00 82.56 171 VAL A CA 1
ATOM 1341 C C . VAL A 1 171 ? -23.304 8.234 11.988 1.00 82.56 171 VAL A C 1
ATOM 1343 O O . VAL A 1 171 ? -24.431 7.887 12.333 1.00 82.56 171 VAL A O 1
ATOM 1346 N N . SER A 1 172 ? -22.862 9.481 12.166 1.00 87.31 172 SER A N 1
ATOM 1347 C CA . SER A 1 172 ? -23.675 10.524 12.798 1.00 87.31 172 SER A CA 1
ATOM 1348 C C . SER A 1 172 ? -24.933 10.844 11.988 1.00 87.31 172 SER A C 1
ATOM 1350 O O . SER A 1 172 ? -26.007 10.974 12.570 1.00 87.31 172 SER A O 1
ATOM 1352 N N . SER A 1 173 ? -24.833 10.899 10.657 1.00 87.75 173 SER A N 1
ATOM 1353 C CA . SER A 1 173 ? -25.985 11.138 9.785 1.00 87.75 173 SER A CA 1
ATOM 1354 C C . SER A 1 173 ? -27.004 10.001 9.834 1.00 87.75 173 SER A C 1
ATOM 1356 O O . SER A 1 173 ? -28.194 10.269 9.721 1.00 87.75 173 SER A O 1
ATOM 1358 N N . VAL A 1 174 ? -26.559 8.751 9.987 1.00 82.81 174 VAL A N 1
ATOM 1359 C CA . VAL A 1 174 ? -27.448 7.582 10.096 1.00 82.81 174 VAL A CA 1
ATOM 1360 C C . VAL A 1 174 ? -28.166 7.568 11.443 1.00 82.81 174 VAL A C 1
ATOM 1362 O O . VAL A 1 174 ? -29.362 7.299 11.493 1.00 82.81 174 VAL A O 1
ATOM 1365 N N . LEU A 1 175 ? -27.460 7.890 12.531 1.00 84.62 175 LEU A N 1
ATOM 1366 C CA . LEU A 1 175 ? -28.047 7.936 13.874 1.00 84.62 175 LEU A CA 1
ATOM 1367 C C . LEU A 1 175 ? -29.016 9.109 14.062 1.00 84.62 175 LEU A C 1
ATOM 1369 O O . LEU A 1 175 ? -29.925 9.013 14.878 1.00 84.62 175 LEU A O 1
ATOM 1373 N N . ALA A 1 176 ? -28.847 10.189 13.298 1.00 90.50 176 ALA A N 1
ATOM 1374 C CA . ALA A 1 176 ? -29.750 11.337 13.307 1.00 90.50 176 ALA A CA 1
ATOM 1375 C C . ALA A 1 176 ? -31.091 11.077 12.590 1.00 90.50 176 ALA A C 1
ATOM 1377 O O . ALA A 1 176 ? -31.969 11.939 12.611 1.00 90.50 176 ALA A O 1
ATOM 1378 N N . ILE A 1 177 ? -31.267 9.923 11.931 1.00 87.19 177 ILE A N 1
ATOM 1379 C CA . ILE A 1 177 ? -32.540 9.573 11.294 1.00 87.19 177 ILE A CA 1
ATOM 1380 C C . ILE A 1 177 ? -33.533 9.166 12.384 1.00 87.19 177 ILE A C 1
ATOM 1382 O O . ILE A 1 177 ? -33.455 8.079 12.950 1.00 87.19 177 ILE A O 1
ATOM 1386 N N . GLU A 1 178 ? -34.495 10.042 12.652 1.00 86.06 178 GLU A N 1
ATOM 1387 C CA . GLU A 1 178 ? -35.608 9.770 13.559 1.00 86.06 178 GLU A CA 1
ATOM 1388 C C . GLU A 1 178 ? -36.790 9.099 12.830 1.00 86.06 178 GLU A C 1
ATOM 1390 O O . GLU A 1 178 ? -36.947 9.179 11.608 1.00 86.06 178 GLU A O 1
ATOM 1395 N N . GLY A 1 179 ? -37.657 8.423 13.589 1.00 88.31 179 GLY A N 1
ATOM 1396 C CA . GLY A 1 179 ? -38.866 7.769 13.077 1.00 88.31 179 GLY A CA 1
ATOM 1397 C C . GLY A 1 179 ? -38.674 6.293 12.714 1.00 88.31 179 GLY A C 1
ATOM 1398 O O . GLY A 1 179 ? -37.780 5.618 13.216 1.00 88.31 179 GLY A O 1
ATOM 1399 N N . SER A 1 180 ? -39.530 5.751 11.839 1.00 90.44 180 SER A N 1
ATOM 1400 C CA . SER A 1 180 ? -39.588 4.301 11.562 1.00 90.44 180 SER A CA 1
ATOM 1401 C C . SER A 1 180 ? -38.318 3.702 10.939 1.00 90.44 180 SER A C 1
ATOM 1403 O O . SER A 1 180 ? -38.208 2.480 10.891 1.00 90.44 180 SER A O 1
ATOM 1405 N N . TYR A 1 181 ? -37.399 4.532 10.439 1.00 87.56 181 TYR A N 1
ATOM 1406 C CA . TYR A 1 181 ? -36.117 4.123 9.847 1.00 87.56 181 TYR A CA 1
ATOM 1407 C C . TYR A 1 181 ? -34.914 4.355 10.774 1.00 87.56 181 TYR A C 1
ATOM 1409 O O . TYR A 1 181 ? -33.794 4.024 10.390 1.00 87.56 181 TYR A O 1
ATOM 1417 N N . GLY A 1 182 ? -35.133 4.924 11.963 1.00 88.19 182 GLY A N 1
ATOM 1418 C CA . GLY A 1 182 ? -34.087 5.100 12.966 1.00 88.19 182 GLY A CA 1
ATOM 1419 C C . GLY A 1 182 ? -33.637 3.773 13.586 1.00 88.19 182 GLY A C 1
ATOM 1420 O O . GLY A 1 182 ? -34.230 2.731 13.304 1.00 88.19 182 GLY A O 1
ATOM 1421 N N . PRO A 1 183 ? -32.612 3.787 14.453 1.00 84.75 183 PRO A N 1
ATOM 1422 C CA . PRO A 1 183 ? -32.040 2.579 15.059 1.00 84.75 183 PRO A CA 1
ATOM 1423 C C . PRO A 1 183 ? -33.032 1.766 15.908 1.00 84.75 183 PRO A C 1
ATOM 1425 O O . PRO A 1 183 ? -32.873 0.555 16.031 1.00 84.75 183 PRO A O 1
ATOM 1428 N N . GLU A 1 184 ? -34.072 2.405 16.449 1.00 88.69 184 GLU A N 1
ATOM 1429 C CA . GLU A 1 184 ? -35.167 1.747 17.184 1.00 88.69 184 GLU A CA 1
ATOM 1430 C C . GLU A 1 184 ? -36.410 1.484 16.308 1.00 88.69 184 GLU A C 1
ATOM 1432 O O . GLU A 1 184 ? -37.424 0.972 16.780 1.00 88.69 184 GLU A O 1
ATOM 1437 N N . GLY A 1 185 ? -36.362 1.861 15.028 1.00 90.50 185 GLY A N 1
ATOM 1438 C CA . GLY A 1 185 ? -37.487 1.786 14.105 1.00 90.50 185 GLY A CA 1
ATOM 1439 C C . GLY A 1 185 ? -37.654 0.413 13.451 1.00 90.50 185 GLY A C 1
ATOM 1440 O O . GLY A 1 185 ? -36.691 -0.253 13.076 1.00 90.50 185 GLY A O 1
ATOM 1441 N N . ASP A 1 186 ? -38.906 0.026 13.207 1.00 94.56 186 ASP A N 1
ATOM 1442 C CA . ASP A 1 186 ? -39.284 -1.273 12.621 1.00 94.56 186 ASP A CA 1
ATOM 1443 C C . ASP A 1 186 ? -38.736 -1.493 11.188 1.00 94.56 186 ASP A C 1
ATOM 1445 O O . ASP A 1 186 ? -38.668 -2.609 10.673 1.00 94.56 186 ASP A O 1
ATOM 1449 N N . LYS A 1 187 ? -38.307 -0.416 10.510 1.00 92.94 187 LYS A N 1
ATOM 1450 C CA . LYS A 1 187 ? -37.720 -0.445 9.159 1.00 92.94 187 LYS A CA 1
ATOM 1451 C C . LYS A 1 187 ? -36.205 -0.236 9.145 1.00 92.94 187 LYS A C 1
ATOM 1453 O O . LYS A 1 187 ? -35.642 -0.023 8.070 1.00 92.94 187 LYS A O 1
ATOM 1458 N N . PHE A 1 188 ? -35.525 -0.338 10.287 1.00 89.94 188 PHE A N 1
ATOM 1459 C CA . PHE A 1 188 ? -34.066 -0.198 10.359 1.00 89.94 188 PHE A CA 1
ATOM 1460 C C . PHE A 1 188 ? -33.317 -1.195 9.455 1.00 89.94 188 PHE A C 1
ATOM 1462 O O . PHE A 1 188 ? -32.232 -0.900 8.965 1.00 89.94 188 PHE A O 1
ATOM 1469 N N . TRP A 1 189 ? -33.910 -2.348 9.126 1.00 91.75 189 TRP A N 1
ATOM 1470 C CA . TRP A 1 189 ? -33.324 -3.323 8.192 1.00 91.75 189 TRP A CA 1
ATOM 1471 C C . TRP A 1 189 ? -32.957 -2.733 6.814 1.00 91.75 189 TRP A C 1
ATOM 1473 O O . TRP A 1 189 ? -32.022 -3.216 6.172 1.00 91.75 189 TRP A O 1
ATOM 1483 N N . VAL A 1 190 ? -33.643 -1.669 6.373 1.00 90.19 190 VAL A N 1
ATOM 1484 C CA . VAL A 1 190 ? -33.345 -0.969 5.112 1.00 90.19 190 VAL A CA 1
ATOM 1485 C C . VAL A 1 190 ? -31.927 -0.396 5.126 1.00 90.19 190 VAL A C 1
ATOM 1487 O O . VAL A 1 190 ? -31.245 -0.451 4.10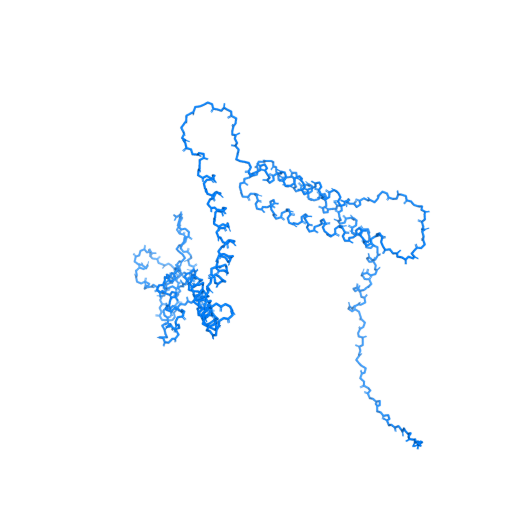2 1.00 90.19 190 VAL A O 1
ATOM 1490 N N . PHE A 1 191 ? -31.445 0.075 6.281 1.00 87.44 191 PHE A N 1
ATOM 1491 C CA . PHE A 1 191 ? -30.068 0.541 6.441 1.00 87.44 191 PHE A CA 1
ATOM 1492 C C . PHE A 1 191 ? -29.063 -0.560 6.091 1.00 87.44 191 PHE A C 1
ATOM 1494 O O . PHE A 1 191 ? -28.152 -0.328 5.299 1.00 87.44 191 PHE A O 1
ATOM 1501 N N . TRP A 1 192 ? -29.258 -1.775 6.612 1.00 90.00 192 TRP A N 1
ATOM 1502 C CA . TRP A 1 192 ? -28.370 -2.904 6.331 1.00 90.00 192 TRP A CA 1
ATOM 1503 C C . TRP A 1 192 ? -28.359 -3.269 4.850 1.00 90.00 192 TRP A C 1
ATOM 1505 O O . TRP A 1 192 ? -27.290 -3.456 4.276 1.00 90.00 192 TRP A O 1
ATOM 1515 N N . VAL A 1 193 ? -29.526 -3.314 4.205 1.00 93.31 193 VAL A N 1
ATOM 1516 C CA . VAL A 1 193 ? -29.618 -3.648 2.776 1.00 93.31 193 VAL A CA 1
ATOM 1517 C C . VAL A 1 193 ? -28.932 -2.597 1.911 1.00 93.31 193 VAL A C 1
ATOM 1519 O O . VAL A 1 193 ? -28.126 -2.947 1.050 1.00 93.31 193 VAL A O 1
ATOM 1522 N N . VAL A 1 194 ? -29.195 -1.314 2.162 1.00 89.62 194 VAL A N 1
ATOM 1523 C CA . VAL A 1 194 ? -28.552 -0.224 1.418 1.00 89.62 194 VAL A CA 1
ATOM 1524 C C . VAL A 1 194 ? -27.045 -0.199 1.684 1.00 89.62 194 VAL A C 1
ATOM 1526 O O . VAL A 1 194 ? -26.278 -0.050 0.739 1.00 89.62 194 VAL A O 1
ATOM 1529 N N . SER A 1 195 ? -26.608 -0.416 2.928 1.00 87.00 195 SER A N 1
ATOM 1530 C CA . SER A 1 195 ? -25.190 -0.481 3.307 1.00 87.00 195 SER A CA 1
ATOM 1531 C C . SER A 1 195 ? -24.460 -1.633 2.612 1.00 87.00 195 SER A C 1
ATOM 1533 O O . SER A 1 195 ? -23.384 -1.435 2.049 1.00 87.00 195 SER A O 1
ATOM 1535 N N . VAL A 1 196 ? -25.069 -2.821 2.552 1.00 90.44 196 VAL A N 1
ATOM 1536 C CA . VAL A 1 196 ? -24.509 -3.973 1.829 1.00 90.44 196 VAL A CA 1
ATOM 1537 C C . VAL A 1 196 ? -24.418 -3.684 0.331 1.00 90.44 196 VAL A C 1
ATOM 1539 O O . VAL A 1 196 ? -23.362 -3.898 -0.261 1.00 90.44 196 VAL A O 1
ATOM 1542 N N . ILE A 1 197 ? -25.477 -3.149 -0.289 1.00 92.31 197 ILE A N 1
ATOM 1543 C CA . ILE A 1 197 ? -25.462 -2.790 -1.717 1.00 92.31 197 ILE A CA 1
ATOM 1544 C C . ILE A 1 197 ? -24.387 -1.732 -1.999 1.00 92.31 197 ILE A C 1
ATOM 1546 O O . ILE A 1 197 ? -23.618 -1.876 -2.949 1.00 92.31 197 ILE A O 1
ATOM 1550 N N . ALA A 1 198 ? -24.293 -0.698 -1.161 1.00 87.31 198 ALA A N 1
ATOM 1551 C CA . ALA A 1 198 ? -23.289 0.352 -1.283 1.00 87.31 198 ALA A CA 1
ATOM 1552 C C . ALA A 1 198 ? -21.862 -0.189 -1.095 1.00 87.31 198 ALA A C 1
ATOM 1554 O O . ALA A 1 198 ? -20.967 0.184 -1.848 1.00 87.31 198 ALA A O 1
ATOM 1555 N N . SER A 1 199 ? -21.649 -1.108 -0.148 1.00 89.56 199 SER A N 1
ATOM 1556 C CA . SER A 1 199 ? -20.360 -1.772 0.075 1.00 89.56 199 SER A CA 1
ATOM 1557 C C . SER A 1 199 ? -19.939 -2.604 -1.138 1.00 89.56 199 SER A C 1
ATOM 1559 O O . SER A 1 199 ? -18.818 -2.462 -1.631 1.00 89.56 199 SER A O 1
ATOM 1561 N N . VAL A 1 200 ? -20.858 -3.401 -1.691 1.00 90.19 200 VAL A N 1
ATOM 1562 C CA . VAL A 1 200 ? -20.619 -4.171 -2.921 1.00 90.19 200 VAL A CA 1
ATOM 1563 C C . VAL A 1 200 ? -20.305 -3.240 -4.092 1.00 90.19 200 VAL A C 1
ATOM 1565 O O . VAL A 1 200 ? -19.362 -3.499 -4.838 1.00 90.19 200 VAL A O 1
ATOM 1568 N N . ALA A 1 201 ? -21.036 -2.132 -4.236 1.00 87.38 201 ALA A N 1
ATOM 1569 C CA . ALA A 1 201 ? -20.775 -1.137 -5.271 1.00 87.38 201 ALA A CA 1
ATOM 1570 C C . ALA A 1 201 ? -19.395 -0.479 -5.104 1.00 87.38 201 ALA A C 1
ATOM 1572 O O . ALA A 1 201 ? -18.657 -0.355 -6.080 1.00 87.38 201 ALA A O 1
ATOM 1573 N N . ALA A 1 202 ? -19.004 -0.116 -3.881 1.00 87.75 202 ALA A N 1
ATOM 1574 C CA . ALA A 1 202 ? -17.690 0.455 -3.593 1.00 87.75 202 ALA A CA 1
ATOM 1575 C C . ALA A 1 202 ? -16.560 -0.531 -3.922 1.00 87.75 202 ALA A C 1
ATOM 1577 O O . ALA A 1 202 ? -15.605 -0.169 -4.610 1.00 87.75 202 ALA A O 1
ATOM 1578 N N . ILE A 1 203 ? -16.696 -1.797 -3.511 1.00 89.12 203 ILE A N 1
ATOM 1579 C CA . ILE A 1 203 ? -15.744 -2.858 -3.864 1.00 89.12 203 ILE A CA 1
ATOM 1580 C C . ILE A 1 203 ? -15.679 -3.034 -5.385 1.00 89.12 203 ILE A C 1
ATOM 1582 O O . ILE A 1 203 ? -14.586 -3.147 -5.937 1.00 89.12 203 ILE A O 1
ATOM 1586 N N . ALA A 1 204 ? -16.819 -3.011 -6.080 1.00 80.50 204 ALA A N 1
ATOM 1587 C CA . ALA A 1 204 ? -16.861 -3.110 -7.535 1.00 80.50 204 ALA A CA 1
ATOM 1588 C C . ALA A 1 204 ? -16.135 -1.936 -8.213 1.00 80.50 204 ALA A C 1
ATOM 1590 O O . ALA A 1 204 ? -15.376 -2.158 -9.153 1.00 80.50 204 ALA A O 1
ATOM 1591 N N . VAL A 1 205 ? -16.298 -0.706 -7.719 1.00 85.38 205 VAL A N 1
ATOM 1592 C CA . VAL A 1 205 ? -15.581 0.474 -8.232 1.00 85.38 205 VAL A CA 1
ATOM 1593 C C . VAL A 1 205 ? -14.077 0.345 -8.003 1.00 85.38 205 VAL A C 1
ATOM 1595 O O . VAL A 1 205 ? -13.306 0.533 -8.943 1.00 85.38 205 VAL A O 1
ATOM 1598 N N . ILE A 1 206 ? -13.649 -0.045 -6.798 1.00 86.94 206 ILE A N 1
ATOM 1599 C CA . ILE A 1 206 ? -12.230 -0.291 -6.489 1.00 86.94 206 ILE A CA 1
ATOM 1600 C C . ILE A 1 206 ? -11.667 -1.381 -7.407 1.00 86.94 206 ILE A C 1
ATOM 1602 O O . ILE A 1 206 ? -10.559 -1.260 -7.930 1.00 86.94 206 ILE A O 1
ATOM 1606 N N . TYR A 1 207 ? -12.439 -2.439 -7.641 1.00 83.38 207 TYR A N 1
ATOM 1607 C CA . TYR A 1 207 ? -12.054 -3.521 -8.533 1.00 83.38 207 TYR A CA 1
ATOM 1608 C C . TYR A 1 207 ? -11.911 -3.044 -9.984 1.00 83.38 207 TYR A C 1
ATOM 1610 O O . TYR A 1 207 ? -10.911 -3.354 -10.630 1.00 83.38 207 TYR A O 1
ATOM 1618 N N . VAL A 1 208 ? -12.855 -2.246 -10.490 1.00 81.94 208 VAL A N 1
ATOM 1619 C CA . VAL A 1 208 ? -12.789 -1.659 -11.838 1.00 81.94 208 VAL A CA 1
ATOM 1620 C C . VAL A 1 208 ? -11.600 -0.707 -11.972 1.00 81.94 208 VAL A C 1
ATOM 1622 O O . VAL A 1 208 ? -10.899 -0.763 -12.980 1.00 81.94 208 VAL A O 1
ATOM 1625 N N . GLU A 1 209 ? -11.305 0.105 -10.958 1.00 86.00 209 GLU A N 1
ATOM 1626 C CA . GLU A 1 209 ? -10.128 0.982 -10.952 1.00 86.00 209 GLU A CA 1
ATOM 1627 C C . GLU A 1 209 ? -8.825 0.165 -10.937 1.00 86.00 209 GLU A C 1
ATOM 1629 O O . GLU A 1 209 ? -7.885 0.470 -11.675 1.00 86.00 209 GLU A O 1
ATOM 1634 N N . ARG A 1 210 ? -8.774 -0.946 -10.189 1.00 83.94 210 ARG A N 1
ATOM 1635 C CA . ARG A 1 210 ? -7.638 -1.878 -10.247 1.00 83.94 210 ARG A CA 1
ATOM 1636 C C . ARG A 1 210 ? -7.484 -2.480 -11.642 1.00 83.94 210 ARG A C 1
ATOM 1638 O O . ARG A 1 210 ? -6.365 -2.573 -12.136 1.00 83.94 210 ARG A O 1
ATOM 1645 N N . LEU A 1 211 ? -8.588 -2.867 -12.284 1.00 80.19 211 LEU A N 1
ATOM 1646 C CA . LEU A 1 211 ? -8.585 -3.396 -13.650 1.00 80.19 211 LEU A CA 1
ATOM 1647 C C . LEU A 1 211 ? -8.163 -2.353 -14.687 1.00 80.19 211 LEU A C 1
ATOM 1649 O O . LEU A 1 211 ? -7.511 -2.715 -15.663 1.00 80.19 211 LEU A O 1
ATOM 1653 N N . ARG A 1 212 ? -8.507 -1.080 -14.481 1.00 78.88 212 ARG A N 1
ATOM 1654 C CA . ARG A 1 212 ? -8.095 0.028 -15.349 1.00 78.88 212 ARG A CA 1
ATOM 1655 C C . ARG A 1 212 ? -6.575 0.172 -15.385 1.00 78.88 212 ARG A C 1
ATOM 1657 O O . ARG A 1 212 ? -6.026 0.388 -16.457 1.00 78.88 212 ARG A O 1
ATOM 1664 N N . ARG A 1 213 ? -5.913 0.002 -14.237 1.00 76.06 213 ARG A N 1
ATOM 1665 C CA . ARG A 1 213 ? -4.447 0.093 -14.104 1.00 76.06 213 ARG A CA 1
ATOM 1666 C C . ARG A 1 213 ? -3.705 -1.177 -14.522 1.00 76.06 213 ARG A C 1
ATOM 1668 O O . ARG A 1 213 ? -2.479 -1.225 -14.437 1.00 76.06 213 ARG A O 1
ATOM 1675 N N . LEU A 1 214 ? -4.411 -2.227 -14.952 1.00 79.50 214 LEU A N 1
ATOM 1676 C CA . LEU A 1 214 ? -3.744 -3.406 -15.491 1.00 79.50 214 LEU A CA 1
ATOM 1677 C C . LEU A 1 214 ? -3.177 -3.082 -16.873 1.00 79.50 214 LEU A C 1
ATOM 1679 O O . LEU A 1 214 ? -3.916 -2.754 -17.802 1.00 79.50 214 LEU A O 1
ATOM 1683 N N . ARG A 1 215 ? -1.858 -3.236 -16.999 1.00 76.88 215 ARG A N 1
ATOM 1684 C CA . ARG A 1 215 ? -1.155 -3.210 -18.281 1.00 76.88 215 ARG A CA 1
ATOM 1685 C C . ARG A 1 215 ? -1.462 -4.510 -19.024 1.00 76.88 215 ARG A C 1
ATOM 1687 O O . ARG A 1 215 ? -1.244 -5.591 -18.480 1.00 76.88 215 ARG A O 1
ATOM 1694 N N . VAL A 1 216 ? -1.998 -4.406 -20.233 1.00 79.56 216 VAL A N 1
ATOM 1695 C CA . VAL A 1 216 ? -2.421 -5.541 -21.066 1.00 79.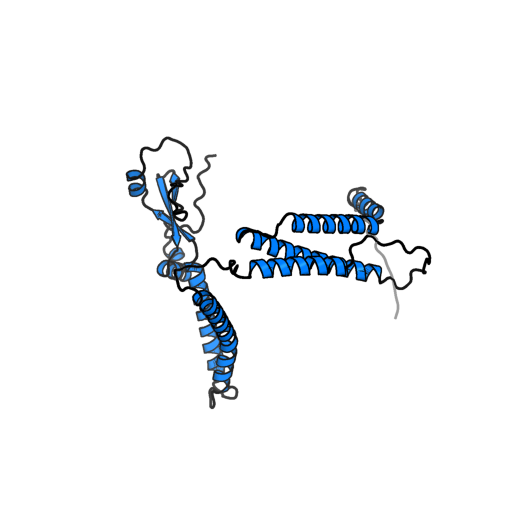56 216 VAL A CA 1
ATOM 1696 C C . VAL A 1 216 ? -1.745 -5.453 -22.423 1.00 79.56 216 VAL A C 1
ATOM 1698 O O . VAL A 1 216 ? -1.462 -4.360 -22.910 1.00 79.56 216 VAL A O 1
ATOM 1701 N N . TRP A 1 217 ? -1.473 -6.613 -23.015 1.00 79.69 217 TRP A N 1
ATOM 1702 C CA . TRP A 1 217 ? -0.890 -6.718 -24.343 1.00 79.69 217 TRP A CA 1
ATOM 1703 C C . TRP A 1 217 ? -2.002 -6.789 -25.390 1.00 79.69 217 TRP A C 1
ATOM 1705 O O . TRP A 1 217 ? -2.855 -7.682 -25.353 1.00 79.69 217 TRP A O 1
ATOM 1715 N N . PHE A 1 218 ? -1.992 -5.833 -26.316 1.00 81.25 218 PHE A N 1
ATOM 1716 C CA . PHE A 1 218 ? -2.912 -5.764 -27.447 1.00 81.25 218 PHE A CA 1
ATOM 1717 C C . PHE A 1 218 ? -2.201 -6.219 -28.716 1.00 81.25 218 PHE A C 1
ATOM 1719 O O . PHE A 1 218 ? -1.106 -5.740 -29.005 1.00 81.25 218 PHE A O 1
ATOM 1726 N N . GLU A 1 219 ? -2.827 -7.117 -29.476 1.00 77.94 219 GLU A N 1
ATOM 1727 C CA . GLU A 1 219 ? -2.346 -7.485 -30.809 1.00 77.94 219 GLU A CA 1
ATOM 1728 C C . GLU A 1 219 ? -2.540 -6.295 -31.761 1.00 77.94 219 GLU A C 1
ATOM 1730 O O . GLU A 1 219 ? -3.662 -5.824 -31.970 1.00 77.94 219 GLU A O 1
ATOM 1735 N N . ILE A 1 220 ? -1.441 -5.792 -32.317 1.00 78.12 220 ILE A N 1
ATOM 1736 C CA . ILE A 1 220 ? -1.430 -4.786 -33.377 1.00 78.12 220 ILE A CA 1
ATOM 1737 C C . ILE A 1 220 ? -1.114 -5.505 -34.687 1.00 78.12 220 ILE A C 1
ATOM 1739 O O . ILE A 1 220 ? -0.252 -6.382 -34.736 1.00 78.12 220 ILE A O 1
ATOM 1743 N N . ALA A 1 221 ? -1.817 -5.136 -35.760 1.00 73.50 221 ALA A N 1
ATOM 1744 C CA . ALA A 1 221 ? -1.519 -5.647 -37.091 1.00 73.50 221 ALA A CA 1
ATOM 1745 C C . ALA A 1 221 ? -0.060 -5.318 -37.457 1.00 73.50 221 ALA A C 1
ATOM 1747 O O . ALA A 1 221 ? 0.320 -4.149 -37.512 1.00 73.50 221 ALA A O 1
ATOM 1748 N N . ALA A 1 222 ? 0.750 -6.355 -37.688 1.00 61.03 222 ALA A N 1
ATOM 1749 C CA . ALA A 1 222 ? 2.179 -6.217 -37.969 1.00 61.03 222 ALA A CA 1
ATOM 1750 C C . ALA A 1 222 ? 2.473 -5.455 -39.279 1.00 61.03 222 ALA A C 1
ATOM 1752 O O . ALA A 1 222 ? 3.557 -4.889 -39.410 1.00 61.03 222 ALA A O 1
ATOM 1753 N N . ASP A 1 223 ? 1.494 -5.377 -40.191 1.00 59.84 223 ASP A N 1
ATOM 1754 C CA . ASP A 1 223 ? 1.607 -4.687 -41.485 1.00 59.84 223 ASP A CA 1
ATOM 1755 C C . ASP A 1 223 ? 2.016 -3.212 -41.349 1.00 59.84 223 ASP A C 1
ATOM 1757 O O . ASP A 1 223 ? 2.833 -2.729 -42.123 1.00 59.84 223 ASP A O 1
ATOM 1761 N N . GLY A 1 224 ? 1.524 -2.497 -40.328 1.00 55.56 224 GLY A N 1
ATOM 1762 C CA . GLY A 1 224 ? 1.868 -1.081 -40.133 1.00 55.56 224 GLY A CA 1
ATOM 1763 C C . GLY A 1 224 ? 3.220 -0.843 -39.449 1.00 55.56 224 GLY A C 1
ATOM 1764 O O . GLY A 1 224 ? 3.790 0.240 -39.557 1.00 55.56 224 GLY A O 1
ATOM 1765 N N . VAL A 1 225 ? 3.747 -1.843 -38.735 1.00 55.69 225 VAL A N 1
ATOM 1766 C CA . VAL A 1 225 ? 5.011 -1.721 -37.984 1.00 55.69 225 VAL A CA 1
ATOM 1767 C C . VAL A 1 225 ? 6.210 -2.029 -38.886 1.00 55.69 225 VAL A C 1
ATOM 1769 O O . VAL A 1 225 ? 7.245 -1.377 -38.768 1.00 55.69 225 VAL A O 1
ATOM 1772 N N . MET A 1 226 ? 6.064 -2.959 -39.837 1.00 53.31 226 MET A N 1
ATOM 1773 C CA . MET A 1 226 ? 7.128 -3.284 -40.797 1.00 53.31 226 MET A CA 1
ATOM 1774 C C . MET A 1 226 ? 7.346 -2.213 -41.873 1.00 53.31 226 MET A C 1
ATOM 1776 O O . MET A 1 226 ? 8.435 -2.139 -42.429 1.00 53.31 226 MET A O 1
ATOM 1780 N N . GLU A 1 227 ? 6.356 -1.362 -42.157 1.00 53.62 227 GLU A N 1
ATOM 1781 C CA . GLU A 1 227 ? 6.498 -0.294 -43.160 1.00 53.62 227 GLU A CA 1
ATOM 1782 C C . GLU A 1 227 ? 7.354 0.886 -42.649 1.00 53.62 227 GLU A C 1
ATOM 1784 O O . GLU A 1 227 ? 7.920 1.638 -43.438 1.00 53.62 227 GLU A O 1
ATOM 1789 N N . THR A 1 228 ? 7.508 1.017 -41.324 1.00 51.28 228 THR A N 1
ATOM 1790 C CA . THR A 1 228 ? 8.260 2.121 -40.691 1.00 51.28 228 THR A CA 1
ATOM 1791 C C . THR A 1 228 ? 9.683 1.717 -40.263 1.00 51.28 228 THR A C 1
ATOM 1793 O O . THR A 1 228 ? 10.538 2.580 -40.079 1.00 51.28 228 THR A O 1
ATOM 1796 N N . GLY A 1 229 ? 9.971 0.415 -40.130 1.00 46.00 229 GLY A N 1
ATOM 1797 C CA . GLY A 1 229 ? 11.277 -0.114 -39.717 1.00 46.00 229 GLY A CA 1
ATOM 1798 C C . GLY A 1 229 ? 11.971 -0.863 -40.853 1.00 46.00 229 GLY A C 1
ATOM 1799 O O . GLY A 1 229 ? 11.505 -1.914 -41.282 1.00 46.00 229 GLY A O 1
ATOM 1800 N N . GLY A 1 230 ? 13.085 -0.321 -41.348 1.00 46.09 230 GLY A N 1
ATOM 1801 C CA . GLY A 1 230 ? 13.852 -0.893 -42.456 1.00 46.09 230 GLY A CA 1
ATOM 1802 C C . GLY A 1 230 ? 14.298 -2.347 -42.237 1.00 46.09 230 GLY A C 1
ATOM 1803 O O . GLY A 1 230 ? 14.690 -2.726 -41.141 1.00 46.09 230 GLY A O 1
ATOM 1804 N N . ALA A 1 231 ? 14.231 -3.121 -43.328 1.00 42.66 231 ALA A N 1
ATOM 1805 C CA . ALA A 1 231 ? 14.842 -4.430 -43.597 1.00 42.66 231 ALA A CA 1
ATOM 1806 C C . ALA A 1 231 ? 15.406 -5.213 -42.387 1.00 42.66 231 ALA A C 1
ATOM 1808 O O . ALA A 1 231 ? 16.544 -5.020 -41.965 1.00 42.66 231 ALA A O 1
ATOM 1809 N N . PHE A 1 232 ? 14.613 -6.173 -41.908 1.00 47.91 232 PHE A N 1
ATOM 1810 C CA . PHE A 1 232 ? 14.970 -7.155 -40.885 1.00 47.91 232 PHE A CA 1
ATOM 1811 C C . PHE A 1 232 ? 16.044 -8.136 -41.389 1.00 47.91 232 PHE A C 1
ATOM 1813 O O . PHE A 1 232 ? 15.830 -8.832 -42.382 1.00 47.91 232 PHE A O 1
ATOM 1820 N N . ALA A 1 233 ? 17.175 -8.221 -40.683 1.00 43.38 233 ALA A N 1
ATOM 1821 C CA . ALA A 1 233 ? 18.103 -9.346 -40.776 1.00 43.38 233 ALA A CA 1
ATOM 1822 C C . ALA A 1 233 ? 17.676 -10.445 -39.787 1.00 43.38 233 ALA A C 1
ATOM 1824 O O . ALA A 1 233 ? 17.221 -10.151 -38.683 1.00 43.38 233 ALA A O 1
ATOM 1825 N N . ASP A 1 234 ? 17.784 -11.695 -40.234 1.00 43.91 234 ASP A N 1
ATOM 1826 C CA . ASP A 1 234 ? 17.358 -12.913 -39.546 1.00 43.91 234 ASP A CA 1
ATOM 1827 C C . ASP A 1 234 ? 17.790 -12.999 -38.073 1.00 43.91 234 ASP A C 1
ATOM 1829 O O . ASP A 1 234 ? 18.962 -12.840 -37.744 1.00 43.91 234 ASP A O 1
ATOM 1833 N N . GLY A 1 235 ? 16.848 -13.404 -37.218 1.00 47.53 235 GLY A N 1
ATOM 1834 C CA . GLY A 1 235 ? 17.157 -14.292 -36.094 1.00 47.53 235 GLY A CA 1
ATOM 1835 C C . GLY A 1 235 ? 17.093 -13.723 -34.681 1.00 47.53 235 GLY A C 1
ATOM 1836 O O . GLY A 1 235 ? 16.909 -14.517 -33.763 1.00 47.53 235 GLY A O 1
ATOM 1837 N N . ASP A 1 236 ? 17.144 -12.405 -34.483 1.00 43.81 236 ASP A N 1
ATOM 1838 C CA . ASP A 1 236 ? 17.326 -11.865 -33.132 1.00 43.81 236 ASP A CA 1
ATOM 1839 C C . ASP A 1 236 ? 16.092 -11.131 -32.589 1.00 43.81 236 ASP A C 1
ATOM 1841 O O . ASP A 1 236 ? 15.464 -10.291 -33.236 1.00 43.81 236 ASP A O 1
ATOM 1845 N N . PHE A 1 237 ? 15.735 -11.483 -31.354 1.00 43.84 237 PHE A N 1
ATOM 1846 C CA . PHE A 1 237 ? 14.707 -10.853 -30.532 1.00 43.84 237 PHE A CA 1
ATOM 1847 C C . PHE A 1 237 ? 15.106 -9.394 -30.241 1.00 43.84 237 PHE A C 1
ATOM 1849 O O . PHE A 1 237 ? 15.793 -9.104 -29.263 1.00 43.84 237 PHE A O 1
ATOM 1856 N N . LEU A 1 238 ? 14.712 -8.475 -31.123 1.00 47.47 238 LEU A N 1
ATOM 1857 C CA . LEU A 1 238 ? 15.066 -7.058 -31.038 1.00 47.47 238 LEU A CA 1
ATOM 1858 C C . LEU A 1 238 ? 14.047 -6.290 -30.185 1.00 47.47 238 LEU A C 1
ATOM 1860 O O . LEU A 1 238 ? 12.942 -5.979 -30.632 1.00 47.47 238 LEU A O 1
ATOM 1864 N N . TRP A 1 239 ? 14.449 -5.943 -28.962 1.00 49.91 239 TRP A N 1
ATOM 1865 C CA . TRP A 1 239 ? 13.886 -4.797 -28.249 1.00 49.91 239 TRP A CA 1
ATOM 1866 C C . TRP A 1 239 ? 14.220 -3.532 -29.050 1.00 49.91 239 TRP A C 1
ATOM 1868 O O . TRP A 1 239 ? 15.380 -3.132 -29.114 1.00 49.91 239 TRP A O 1
ATOM 1878 N N . TRP A 1 240 ? 13.222 -2.898 -29.667 1.00 51.22 240 TRP A N 1
ATOM 1879 C CA . TRP A 1 240 ? 13.382 -1.556 -30.233 1.00 51.22 240 TRP A CA 1
ATOM 1880 C C . TRP A 1 240 ? 1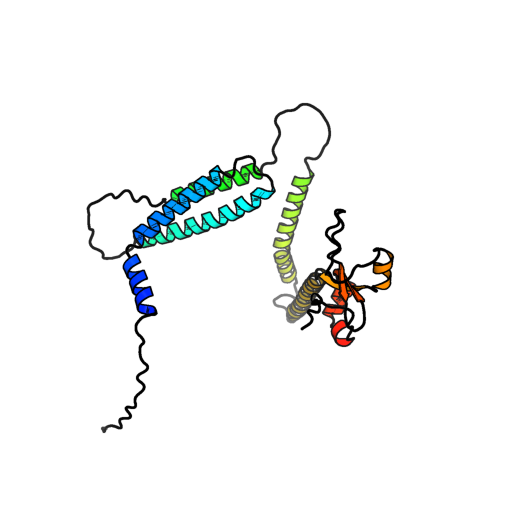3.369 -0.530 -29.092 1.00 51.22 240 TRP A C 1
ATOM 1882 O O . TRP A 1 240 ? 12.350 0.087 -28.802 1.00 51.22 240 TRP A O 1
ATOM 1892 N N . GLY A 1 241 ? 14.506 -0.383 -28.412 1.00 41.34 241 GLY A N 1
ATOM 1893 C CA . GLY A 1 241 ? 14.791 0.784 -27.582 1.00 41.34 241 GLY A CA 1
ATOM 1894 C C . GLY A 1 241 ? 15.330 1.890 -28.480 1.00 41.34 241 GLY A C 1
ATOM 1895 O O . GLY A 1 241 ? 16.524 1.920 -28.756 1.00 41.34 241 GLY A O 1
ATOM 1896 N N . GLY A 1 242 ? 14.452 2.742 -29.008 1.00 42.62 242 GLY A N 1
ATOM 1897 C CA . GLY A 1 242 ? 14.890 3.984 -29.642 1.00 42.62 242 GLY A CA 1
ATOM 1898 C C . GLY A 1 242 ? 15.442 4.926 -28.573 1.00 42.62 242 GLY A C 1
ATOM 1899 O O . GLY A 1 242 ? 14.779 5.138 -27.562 1.00 42.62 242 GLY A O 1
ATOM 1900 N N . ASP A 1 243 ? 16.623 5.497 -28.806 1.00 46.91 243 ASP A N 1
ATOM 1901 C CA . ASP A 1 243 ? 17.327 6.417 -27.891 1.00 46.91 243 ASP A CA 1
ATOM 1902 C C . ASP A 1 243 ? 16.591 7.756 -27.627 1.00 46.91 243 ASP A C 1
ATOM 1904 O O . ASP A 1 243 ? 17.095 8.616 -26.907 1.00 46.91 243 ASP A O 1
ATOM 1908 N N . ASP A 1 244 ? 15.379 7.943 -28.157 1.00 50.09 244 ASP A N 1
ATOM 1909 C CA . ASP A 1 244 ? 14.526 9.097 -27.873 1.00 50.09 244 ASP A CA 1
ATOM 1910 C C . ASP A 1 244 ? 13.604 8.799 -26.683 1.00 50.09 244 ASP A C 1
ATOM 1912 O O . ASP A 1 244 ? 12.489 8.331 -26.891 1.00 50.09 244 ASP A O 1
ATOM 1916 N N . GLU A 1 245 ? 14.085 9.057 -25.458 1.00 47.31 245 GLU A N 1
ATOM 1917 C CA . GLU A 1 245 ? 13.409 9.497 -24.205 1.00 47.31 245 GLU A CA 1
ATOM 1918 C C . GLU A 1 245 ? 11.879 9.276 -23.999 1.00 47.31 245 GLU A C 1
ATOM 1920 O O . GLU A 1 245 ? 11.207 10.009 -23.270 1.00 47.31 245 GLU A O 1
ATOM 1925 N N . LYS A 1 246 ? 11.285 8.249 -24.601 1.00 47.44 246 LYS A N 1
ATOM 1926 C CA . LYS A 1 246 ? 9.910 7.786 -24.405 1.00 47.44 246 LYS A CA 1
ATOM 1927 C C . LYS A 1 246 ? 9.968 6.310 -24.046 1.00 47.44 246 LYS A C 1
ATOM 1929 O O . LYS A 1 246 ? 9.577 5.446 -24.825 1.00 47.44 246 LYS A O 1
ATOM 1934 N N . GLU A 1 247 ? 10.442 6.047 -22.833 1.00 50.91 247 GLU A N 1
ATOM 1935 C CA . GLU A 1 247 ? 10.600 4.723 -22.206 1.00 50.91 247 GLU A CA 1
ATOM 1936 C C . GLU A 1 247 ? 9.292 3.907 -22.040 1.00 50.91 247 GLU A C 1
ATOM 1938 O O . GLU A 1 247 ? 9.282 2.902 -21.336 1.00 50.91 247 GLU A O 1
ATOM 1943 N N . ASP A 1 248 ? 8.175 4.286 -22.668 1.00 52.47 248 ASP A N 1
ATOM 1944 C CA . ASP A 1 248 ? 6.853 3.718 -22.366 1.00 52.47 248 ASP A CA 1
ATOM 1945 C C . ASP A 1 248 ? 6.225 2.865 -23.485 1.00 52.47 248 ASP A C 1
ATOM 1947 O O . ASP A 1 248 ? 5.154 2.286 -23.277 1.00 52.47 248 ASP A O 1
ATOM 1951 N N . GLU A 1 249 ? 6.847 2.733 -24.662 1.00 58.53 249 GLU A N 1
ATOM 1952 C CA . GLU A 1 249 ? 6.296 1.898 -25.742 1.00 58.53 249 GLU A CA 1
ATOM 1953 C C . GLU A 1 249 ? 6.958 0.516 -25.826 1.00 58.53 249 GLU A C 1
ATOM 1955 O O . GLU A 1 249 ? 7.659 0.190 -26.779 1.00 58.53 249 GLU A O 1
ATOM 1960 N N . ASP A 1 250 ? 6.661 -0.340 -24.842 1.00 71.56 250 ASP A N 1
ATOM 1961 C CA . ASP A 1 250 ? 6.972 -1.774 -24.901 1.00 71.56 250 ASP A CA 1
ATOM 1962 C C . ASP A 1 250 ? 6.170 -2.431 -26.050 1.00 71.56 250 ASP A C 1
ATOM 1964 O O . ASP A 1 250 ? 5.006 -2.831 -25.883 1.00 71.56 250 ASP A O 1
ATOM 1968 N N . VAL A 1 251 ? 6.774 -2.535 -27.236 1.00 74.62 251 VAL A N 1
ATOM 1969 C CA . VAL A 1 251 ? 6.259 -3.318 -28.369 1.00 74.62 251 VAL A CA 1
ATOM 1970 C C . VAL A 1 251 ? 7.084 -4.597 -28.499 1.00 74.62 251 VAL A C 1
ATOM 1972 O O . VAL A 1 251 ? 8.301 -4.554 -28.646 1.00 74.62 251 VAL A O 1
ATOM 1975 N N . CYS A 1 252 ? 6.423 -5.753 -28.474 1.00 76.88 252 CYS A N 1
ATOM 1976 C CA . CYS A 1 252 ? 7.053 -7.052 -28.691 1.00 76.88 252 CYS A CA 1
ATOM 1977 C C . CYS A 1 252 ? 6.543 -7.667 -29.992 1.00 76.88 252 CYS A C 1
ATOM 1979 O O . CYS A 1 252 ? 5.341 -7.873 -30.162 1.00 76.88 252 CYS A O 1
ATOM 1981 N N . VAL A 1 253 ? 7.454 -8.010 -30.898 1.00 76.56 253 VAL A N 1
ATOM 1982 C CA . VAL A 1 253 ? 7.126 -8.744 -32.122 1.00 76.56 253 VAL A CA 1
ATOM 1983 C C . VAL A 1 253 ? 7.447 -10.217 -31.899 1.00 76.56 253 VAL A C 1
ATOM 1985 O O . VAL A 1 253 ? 8.572 -10.570 -31.558 1.00 76.56 253 VAL A O 1
ATOM 1988 N N . VAL A 1 254 ? 6.449 -11.082 -32.062 1.00 78.69 254 VAL A N 1
ATOM 1989 C CA . VAL A 1 254 ? 6.596 -12.534 -31.928 1.00 78.69 254 VAL A CA 1
ATOM 1990 C C . VAL A 1 254 ? 6.258 -13.172 -33.268 1.00 78.69 254 VAL A C 1
ATOM 1992 O O . VAL A 1 254 ? 5.191 -12.924 -33.835 1.00 78.69 254 VAL A O 1
ATOM 1995 N N . ARG A 1 255 ? 7.176 -13.992 -33.781 1.00 75.62 255 ARG A N 1
ATOM 1996 C CA . ARG A 1 255 ? 6.955 -14.809 -34.975 1.00 75.62 255 ARG A CA 1
ATOM 1997 C C . ARG A 1 255 ? 6.383 -16.157 -34.546 1.00 75.62 255 ARG A C 1
ATOM 1999 O O . ARG A 1 255 ? 6.961 -16.827 -33.698 1.00 75.62 255 ARG A O 1
ATOM 2006 N N . ASP A 1 256 ? 5.236 -16.498 -35.108 1.00 75.75 256 ASP A N 1
ATOM 2007 C CA . ASP A 1 256 ? 4.482 -17.725 -34.855 1.00 75.75 256 ASP A CA 1
ATOM 2008 C C . ASP A 1 256 ? 4.365 -18.521 -36.170 1.00 75.75 256 ASP A C 1
ATOM 2010 O O . ASP A 1 256 ? 4.661 -17.982 -37.243 1.00 75.75 256 ASP A O 1
ATOM 2014 N N . GLU A 1 257 ? 3.914 -19.778 -36.119 1.00 77.69 257 GLU A N 1
ATOM 2015 C CA . GLU A 1 257 ? 3.701 -20.604 -37.329 1.00 77.69 257 GLU A CA 1
ATOM 2016 C C . GLU A 1 257 ? 2.684 -19.960 -38.294 1.00 77.69 257 GLU A C 1
ATOM 2018 O O . GLU A 1 257 ? 2.805 -20.076 -39.512 1.00 77.69 257 GLU A O 1
ATOM 2023 N N . ASP A 1 258 ? 1.738 -19.195 -37.740 1.00 77.62 258 ASP A N 1
ATOM 2024 C CA . ASP A 1 258 ? 0.705 -18.456 -38.473 1.00 77.62 258 ASP A CA 1
ATOM 2025 C C . ASP A 1 258 ? 1.175 -17.090 -39.027 1.00 77.62 258 ASP A C 1
ATOM 2027 O O . ASP A 1 258 ? 0.388 -16.381 -39.658 1.00 77.62 258 ASP A O 1
ATOM 2031 N N . GLY A 1 259 ? 2.421 -16.672 -38.763 1.00 80.62 259 GLY A N 1
ATOM 2032 C CA . GLY A 1 259 ? 2.983 -15.392 -39.215 1.00 80.62 259 GLY A CA 1
ATOM 2033 C C . GLY A 1 259 ? 3.531 -14.495 -38.098 1.00 80.62 259 GLY A C 1
ATOM 2034 O O . GLY A 1 259 ? 3.676 -14.897 -36.943 1.00 80.62 259 GLY A O 1
ATOM 2035 N N . VAL A 1 260 ? 3.879 -13.253 -38.449 1.00 78.00 260 VAL A N 1
ATOM 2036 C CA . VAL A 1 260 ? 4.446 -12.271 -37.509 1.00 78.00 260 VAL A CA 1
ATOM 2037 C C . VAL A 1 260 ? 3.323 -11.486 -36.829 1.00 78.00 260 VAL A C 1
ATOM 2039 O O . VAL A 1 260 ? 2.520 -10.842 -37.502 1.00 78.00 260 VAL A O 1
ATOM 2042 N N . LYS A 1 261 ? 3.275 -11.517 -35.493 1.00 81.88 261 LYS A N 1
ATOM 2043 C CA . LYS A 1 261 ? 2.300 -10.783 -34.672 1.00 81.88 261 LYS A CA 1
ATOM 2044 C C . LYS A 1 261 ? 3.028 -9.749 -33.818 1.00 81.88 261 LYS A C 1
ATOM 2046 O O . LYS A 1 261 ? 3.986 -10.083 -33.120 1.00 81.88 261 LYS A O 1
ATOM 2051 N N . ALA A 1 262 ? 2.570 -8.502 -33.851 1.00 81.75 262 ALA A N 1
ATOM 2052 C CA . ALA A 1 262 ? 3.079 -7.445 -32.985 1.00 81.75 262 ALA A CA 1
ATOM 2053 C C . ALA A 1 262 ? 2.144 -7.263 -31.784 1.00 81.75 262 ALA A C 1
ATOM 2055 O O . ALA A 1 262 ? 0.923 -7.265 -31.925 1.00 81.75 262 ALA A O 1
ATOM 2056 N N . TRP A 1 263 ? 2.713 -7.092 -30.598 1.00 82.62 263 TRP A N 1
ATOM 2057 C CA . TRP A 1 263 ? 1.986 -6.861 -29.356 1.00 82.62 263 TRP A CA 1
ATOM 2058 C C . TRP A 1 263 ? 2.442 -5.542 -28.753 1.00 82.62 263 TRP A C 1
ATOM 2060 O O . TRP A 1 263 ? 3.635 -5.354 -28.541 1.00 82.62 263 TRP A O 1
ATOM 2070 N N . LYS A 1 264 ? 1.509 -4.642 -28.439 1.00 83.69 264 LYS A N 1
ATOM 2071 C CA . LYS A 1 264 ? 1.803 -3.392 -27.726 1.00 83.69 264 LYS A CA 1
ATOM 2072 C C . LYS A 1 264 ? 1.238 -3.446 -26.323 1.00 83.69 264 LYS A C 1
ATOM 2074 O O . LYS A 1 264 ? 0.083 -3.839 -26.121 1.00 83.69 264 LYS A O 1
ATOM 2079 N N . ARG A 1 265 ? 2.040 -3.027 -25.351 1.00 82.81 265 ARG A N 1
ATOM 2080 C CA . ARG A 1 265 ? 1.586 -2.838 -23.979 1.00 82.81 265 ARG A CA 1
ATOM 2081 C C . ARG A 1 265 ? 0.748 -1.564 -23.890 1.00 82.81 265 ARG A C 1
ATOM 2083 O O . ARG A 1 265 ? 1.167 -0.501 -24.330 1.00 82.81 265 ARG A O 1
ATOM 2090 N N . GLY A 1 266 ? -0.446 -1.667 -23.320 1.00 81.38 266 GLY A N 1
ATOM 2091 C CA . GLY A 1 266 ? -1.318 -0.518 -23.095 1.00 81.38 266 GLY A CA 1
ATOM 2092 C C . GLY A 1 266 ? -2.197 -0.696 -21.864 1.00 81.38 266 GLY A C 1
ATOM 2093 O O . GLY A 1 266 ? -2.369 -1.803 -21.348 1.00 81.38 266 GLY A O 1
ATOM 2094 N N . GLU A 1 267 ? -2.774 0.397 -21.382 1.00 82.94 267 GLU A N 1
ATOM 2095 C CA . GLU A 1 267 ? -3.805 0.337 -20.349 1.00 82.94 267 GLU A CA 1
ATOM 2096 C C . GLU A 1 267 ? -5.154 -0.055 -20.973 1.00 82.94 267 GLU A C 1
ATOM 2098 O O . GLU A 1 267 ? -5.526 0.429 -22.041 1.00 82.94 267 GLU A O 1
ATOM 2103 N N . LEU A 1 268 ? -5.924 -0.915 -20.296 1.00 78.69 268 LEU A N 1
ATOM 2104 C CA . LEU A 1 268 ? -7.268 -1.340 -20.737 1.00 78.69 268 LEU A CA 1
ATOM 2105 C C . LEU A 1 268 ? -8.246 -0.172 -20.943 1.00 78.69 268 LEU A C 1
ATOM 2107 O O . LEU A 1 268 ? -9.254 -0.321 -21.644 1.00 78.69 268 LEU A O 1
ATOM 2111 N N . GLY A 1 269 ? -7.998 0.955 -20.272 1.00 80.38 269 GLY A N 1
ATOM 2112 C CA . GLY A 1 269 ? -8.953 2.047 -20.147 1.00 80.38 269 GLY A CA 1
ATOM 2113 C C . GLY A 1 269 ? -10.252 1.613 -19.452 1.00 80.38 269 GLY A C 1
ATOM 2114 O O . GLY A 1 269 ? -10.459 0.453 -19.086 1.00 80.38 269 GLY A O 1
ATOM 2115 N N . TRP A 1 270 ? -11.174 2.558 -19.274 1.00 78.50 270 TRP A N 1
ATOM 2116 C CA . TRP A 1 270 ? -12.455 2.301 -18.602 1.00 78.50 270 TRP A CA 1
ATOM 2117 C C . TRP A 1 270 ? -13.318 1.267 -19.331 1.00 78.50 270 TRP A C 1
ATOM 2119 O O . TRP A 1 270 ? -13.858 0.349 -18.712 1.00 78.50 270 TRP A O 1
ATOM 2129 N N . GLY A 1 271 ? -13.410 1.373 -20.660 1.00 81.00 271 GLY A N 1
ATOM 2130 C CA . GLY A 1 271 ? -14.206 0.449 -21.470 1.00 81.00 271 GLY A CA 1
ATOM 2131 C C . GLY A 1 271 ? -13.684 -0.988 -21.410 1.00 81.00 271 GLY A C 1
ATOM 2132 O O . GLY A 1 271 ? -14.475 -1.931 -21.332 1.00 81.00 271 GLY A O 1
ATOM 2133 N N . GLY A 1 272 ? -12.360 -1.169 -21.396 1.00 81.12 272 GLY A N 1
ATOM 2134 C CA . GLY A 1 272 ? -11.741 -2.480 -21.243 1.00 81.12 272 GLY A CA 1
ATOM 2135 C C . GLY A 1 272 ? -11.928 -3.054 -19.840 1.00 81.12 272 GLY A C 1
ATOM 2136 O O . GLY A 1 272 ? -12.266 -4.232 -19.711 1.00 81.12 272 GLY A O 1
ATOM 2137 N N . ALA A 1 273 ? -11.779 -2.228 -18.801 1.00 82.38 273 ALA A N 1
ATOM 2138 C CA . ALA A 1 273 ? -11.957 -2.639 -17.410 1.00 82.38 273 ALA A CA 1
ATOM 2139 C C . ALA A 1 273 ? -13.382 -3.145 -17.133 1.00 82.38 273 ALA A C 1
ATOM 2141 O O . ALA A 1 273 ? -13.548 -4.233 -16.583 1.00 82.38 273 ALA A O 1
ATOM 2142 N N . VAL A 1 274 ? -14.412 -2.425 -17.595 1.00 81.44 274 VAL A N 1
ATOM 2143 C CA . VAL A 1 274 ? -15.820 -2.834 -17.430 1.00 81.44 274 VAL A CA 1
ATOM 2144 C C . VAL A 1 274 ? -16.128 -4.121 -18.204 1.00 81.44 274 VAL A C 1
ATOM 2146 O O . VAL A 1 274 ? -16.776 -5.027 -17.675 1.00 81.44 274 VAL A O 1
ATOM 2149 N N . LYS A 1 275 ? -15.617 -4.264 -19.434 1.00 85.25 275 LYS A N 1
ATOM 2150 C CA . LYS A 1 275 ? -15.754 -5.512 -20.212 1.00 85.25 275 LYS A CA 1
ATOM 2151 C C . LYS A 1 275 ? -15.065 -6.694 -19.528 1.00 85.25 275 LYS A C 1
ATOM 2153 O O . LYS A 1 275 ? -15.585 -7.806 -19.533 1.00 85.25 275 LYS A O 1
ATOM 2158 N N . LYS A 1 276 ? -13.915 -6.469 -18.895 1.00 82.06 276 LYS A N 1
ATOM 2159 C CA . LYS A 1 276 ? -13.223 -7.514 -18.137 1.00 82.06 276 LYS A CA 1
ATOM 2160 C C . LYS A 1 276 ? -13.985 -7.894 -16.867 1.00 82.06 276 LYS A C 1
ATOM 2162 O O . LYS A 1 276 ? -14.199 -9.082 -16.647 1.00 82.06 276 LYS A O 1
ATOM 2167 N N . ALA A 1 277 ? -14.448 -6.914 -16.091 1.00 81.94 277 ALA A N 1
ATOM 2168 C CA . ALA A 1 277 ? -15.217 -7.140 -14.866 1.00 81.94 277 ALA A CA 1
ATOM 2169 C C . ALA A 1 277 ? -16.535 -7.889 -15.120 1.00 81.94 277 ALA A C 1
ATOM 2171 O O . ALA A 1 277 ? -16.889 -8.790 -14.370 1.00 81.94 277 ALA A O 1
ATOM 2172 N N . SER A 1 278 ? -17.230 -7.559 -16.212 1.00 84.75 278 SER A N 1
ATOM 2173 C CA . SER A 1 278 ? -18.481 -8.223 -16.612 1.00 84.75 278 SER A CA 1
ATOM 2174 C C . SER A 1 278 ? -18.289 -9.636 -17.179 1.00 84.75 278 SER A C 1
AT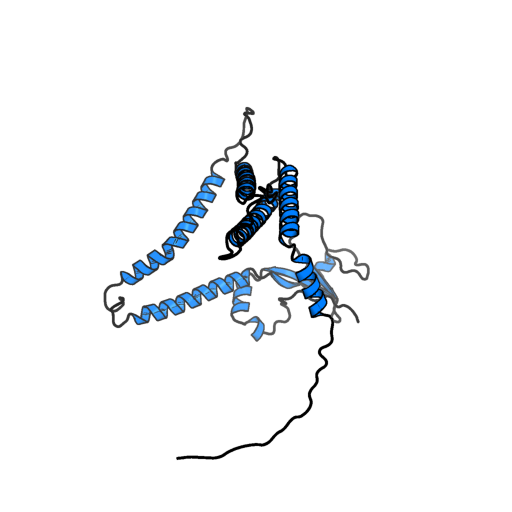OM 2176 O O . SER A 1 278 ? -19.265 -10.290 -17.535 1.00 84.75 278 SER A O 1
ATOM 2178 N N . GLY A 1 279 ? -17.047 -10.123 -17.302 1.00 83.06 279 GLY A N 1
ATOM 2179 C CA . GLY A 1 279 ? -16.759 -11.421 -17.915 1.00 83.06 279 GLY A CA 1
ATOM 2180 C C . GLY A 1 279 ? -16.990 -11.454 -19.430 1.00 83.06 279 GLY A C 1
ATOM 2181 O O . GLY A 1 279 ? -16.959 -12.532 -20.026 1.00 83.06 279 GLY A O 1
ATOM 2182 N N . TYR A 1 280 ? -17.168 -10.294 -20.073 1.00 86.19 280 TYR A N 1
ATOM 2183 C CA . TYR A 1 280 ? -17.448 -10.175 -21.505 1.00 86.19 280 TYR A CA 1
ATOM 2184 C C . TYR A 1 280 ? -16.405 -10.898 -22.364 1.00 86.19 280 TYR A C 1
ATOM 2186 O O . TYR A 1 280 ? -16.760 -11.635 -23.279 1.00 86.19 280 TYR A O 1
ATOM 2194 N N . TYR A 1 281 ? -15.117 -10.749 -22.039 1.00 81.19 281 TYR A N 1
ATOM 2195 C CA . TYR A 1 281 ? -14.032 -11.397 -22.787 1.00 81.19 281 TYR A CA 1
ATOM 2196 C C . TYR A 1 281 ? -14.031 -12.921 -22.650 1.00 81.19 281 TYR A C 1
ATOM 2198 O O . TYR A 1 281 ? -13.711 -13.620 -23.608 1.00 81.19 281 TYR A O 1
ATOM 2206 N N . ARG A 1 282 ? -14.446 -13.441 -21.487 1.00 79.94 282 ARG A N 1
ATOM 2207 C CA . ARG A 1 282 ? -14.587 -14.885 -21.269 1.00 79.94 282 ARG A CA 1
ATOM 2208 C C . ARG A 1 282 ? -15.762 -15.447 -22.066 1.00 79.94 282 ARG A C 1
ATOM 2210 O O . ARG A 1 282 ? -15.643 -16.533 -22.616 1.00 79.94 282 ARG A O 1
ATOM 2217 N N . TRP A 1 283 ? -16.872 -14.713 -22.143 1.00 85.38 283 TRP A N 1
ATOM 2218 C CA . TRP A 1 283 ? -18.037 -15.137 -22.920 1.00 85.38 283 TRP A CA 1
ATOM 2219 C C . TRP A 1 283 ? -17.800 -15.045 -24.431 1.00 85.38 283 TRP A C 1
ATOM 2221 O O . TRP A 1 283 ? -18.185 -15.949 -25.166 1.00 85.38 283 TRP A O 1
ATOM 2231 N N . ARG A 1 284 ? -17.128 -13.985 -24.900 1.00 83.25 284 ARG A N 1
ATOM 2232 C CA . ARG A 1 284 ? -16.918 -13.754 -26.335 1.00 83.25 284 ARG A CA 1
ATOM 2233 C C . ARG A 1 284 ? -15.721 -14.511 -26.930 1.00 83.25 284 ARG A C 1
ATOM 2235 O O . ARG A 1 284 ? -15.565 -14.508 -28.145 1.00 83.25 284 ARG A O 1
ATOM 2242 N N . GLY A 1 285 ? -14.882 -15.139 -26.099 1.00 75.75 285 GLY A N 1
ATOM 2243 C CA . GLY A 1 285 ? -13.740 -15.944 -26.552 1.00 75.75 285 GLY A CA 1
ATOM 2244 C C . GLY A 1 285 ? -12.720 -15.161 -27.386 1.00 75.75 285 GLY A C 1
ATOM 2245 O O . GLY A 1 285 ? -12.101 -15.725 -28.287 1.00 75.75 285 GLY A O 1
ATOM 2246 N N . ASP A 1 286 ? -12.581 -13.857 -27.132 1.00 75.25 286 ASP A N 1
ATOM 2247 C CA . ASP A 1 286 ? -11.784 -12.962 -27.972 1.00 75.25 286 ASP A CA 1
ATOM 2248 C C . ASP A 1 286 ? -10.283 -13.252 -27.776 1.00 75.25 286 ASP A C 1
ATOM 2250 O O . ASP A 1 286 ? -9.696 -12.906 -26.750 1.00 75.25 286 ASP A O 1
ATOM 2254 N N . ARG A 1 287 ? -9.655 -13.928 -28.751 1.00 68.44 287 ARG A N 1
ATOM 2255 C CA . ARG A 1 287 ? -8.248 -14.384 -28.679 1.00 68.44 287 ARG A CA 1
ATOM 2256 C C . ARG A 1 287 ? -7.215 -13.254 -28.799 1.00 68.44 287 ARG A C 1
ATOM 2258 O O . ARG A 1 287 ? -6.032 -13.498 -28.578 1.00 68.44 287 ARG A O 1
ATOM 2265 N N . ARG A 1 288 ? -7.658 -12.038 -29.133 1.00 72.62 288 ARG A N 1
ATOM 2266 C CA . ARG A 1 288 ? -6.812 -10.861 -29.413 1.00 72.62 288 ARG A CA 1
ATOM 2267 C C . ARG A 1 288 ? -6.292 -10.140 -28.164 1.00 72.62 288 ARG A C 1
ATOM 2269 O O . ARG A 1 288 ? -5.521 -9.192 -28.274 1.00 72.62 288 ARG A O 1
ATOM 2276 N N . LEU A 1 289 ? -6.734 -10.552 -26.974 1.00 71.94 289 LEU A N 1
ATOM 2277 C CA . LEU A 1 289 ? -6.348 -9.948 -25.699 1.00 71.94 289 LEU A CA 1
ATOM 2278 C C . LEU A 1 289 ? -5.651 -10.989 -24.833 1.00 71.94 289 LEU A C 1
ATOM 2280 O O . LEU A 1 289 ? -6.267 -11.975 -24.424 1.00 71.94 289 LEU A O 1
ATOM 2284 N N . ARG A 1 290 ? -4.376 -10.751 -24.519 1.00 77.56 290 ARG A N 1
ATOM 2285 C CA . ARG A 1 290 ? -3.621 -11.576 -23.573 1.00 77.56 290 ARG A CA 1
ATOM 2286 C C . ARG A 1 290 ? -3.221 -10.745 -22.364 1.00 77.56 290 ARG A C 1
ATOM 2288 O O . ARG A 1 290 ? -2.690 -9.644 -22.484 1.00 77.56 290 ARG A O 1
ATOM 2295 N N . PHE A 1 291 ? -3.528 -11.275 -21.184 1.00 77.25 291 PHE A N 1
ATOM 2296 C CA . PHE A 1 291 ? -3.173 -10.645 -19.910 1.00 77.25 291 PHE A CA 1
ATOM 2297 C C . PHE A 1 291 ? -1.756 -10.994 -19.462 1.00 77.25 291 PHE A C 1
ATOM 2299 O O . PHE A 1 291 ? -1.161 -10.230 -18.710 1.00 77.25 291 PHE A O 1
ATOM 2306 N N . ASP A 1 292 ? -1.222 -12.100 -19.971 1.00 79.19 292 ASP A N 1
ATOM 2307 C CA . ASP A 1 292 ? 0.149 -12.525 -19.739 1.00 79.19 292 ASP A CA 1
ATOM 2308 C C . ASP A 1 292 ? 1.019 -12.165 -20.942 1.00 79.19 292 ASP A C 1
ATOM 2310 O O . ASP A 1 292 ? 0.540 -12.118 -22.080 1.00 79.19 292 ASP A O 1
ATOM 2314 N N . MET A 1 293 ? 2.304 -11.922 -20.680 1.00 71.75 293 MET A N 1
ATOM 2315 C CA . MET A 1 293 ? 3.287 -11.683 -21.731 1.00 71.75 293 MET A CA 1
ATOM 2316 C C . MET A 1 293 ? 3.304 -12.885 -22.690 1.00 71.75 293 MET A C 1
ATOM 2318 O O . MET A 1 293 ? 3.383 -14.029 -22.221 1.00 71.75 293 MET A O 1
ATOM 2322 N N . PRO A 1 294 ? 3.208 -12.669 -24.016 1.00 70.69 294 PRO A N 1
ATOM 2323 C CA . PRO A 1 294 ? 3.355 -13.758 -24.968 1.00 70.69 294 PRO A CA 1
ATOM 2324 C C . PRO A 1 294 ? 4.749 -14.366 -24.787 1.00 70.69 294 PRO A C 1
ATOM 2326 O O . PRO A 1 294 ? 5.757 -13.676 -24.920 1.00 70.69 294 PRO A O 1
ATOM 2329 N N . LYS A 1 295 ? 4.806 -15.650 -24.410 1.00 72.31 295 LYS A N 1
ATOM 2330 C CA . LYS A 1 295 ? 6.082 -16.353 -24.256 1.00 72.31 295 LYS A CA 1
ATOM 2331 C C . LYS A 1 295 ? 6.739 -16.451 -25.637 1.00 72.31 295 LYS A C 1
ATOM 2333 O O . LYS A 1 295 ? 6.055 -16.893 -26.563 1.00 72.31 295 LYS A O 1
ATOM 2338 N N . PRO A 1 296 ? 8.014 -16.052 -25.791 1.00 63.16 296 PRO A N 1
ATOM 2339 C CA . PRO A 1 296 ? 8.724 -16.262 -27.042 1.00 63.16 296 PRO A CA 1
ATOM 2340 C C . PRO A 1 296 ? 8.770 -17.764 -27.333 1.00 63.16 296 PRO A C 1
ATOM 2342 O O . PRO A 1 296 ? 8.953 -18.575 -26.422 1.00 63.16 296 PRO A O 1
ATOM 2345 N N . TRP A 1 297 ? 8.541 -18.129 -28.592 1.00 58.69 297 TRP A N 1
ATOM 2346 C CA . TRP A 1 297 ? 8.620 -19.513 -29.040 1.00 58.69 297 TRP A CA 1
ATOM 2347 C C . TRP A 1 297 ? 10.089 -19.947 -28.963 1.00 58.69 297 TRP A C 1
ATOM 2349 O O . TRP A 1 297 ? 10.910 -19.536 -29.778 1.00 58.69 297 TRP A O 1
ATOM 2359 N N . ILE A 1 298 ? 10.446 -20.702 -27.924 1.00 59.78 298 ILE A N 1
ATOM 2360 C CA . ILE A 1 298 ? 11.767 -21.322 -27.808 1.00 59.78 298 ILE A CA 1
ATOM 2361 C C . ILE A 1 298 ? 11.634 -22.666 -28.517 1.00 59.78 298 ILE A C 1
ATOM 2363 O O . ILE A 1 298 ? 11.014 -23.579 -27.975 1.00 59.78 298 ILE A O 1
ATOM 2367 N N . GLY A 1 299 ? 12.138 -22.752 -29.749 1.00 61.06 299 GLY A N 1
ATOM 2368 C CA . GLY A 1 299 ? 12.124 -23.992 -30.520 1.00 61.06 299 GLY A CA 1
ATOM 2369 C C . GLY A 1 299 ? 12.855 -25.100 -29.765 1.00 61.06 299 GLY A C 1
ATOM 2370 O O . GLY A 1 299 ? 14.021 -24.931 -29.409 1.00 61.06 299 GLY A O 1
ATOM 2371 N N . THR A 1 300 ? 12.161 -26.203 -29.496 1.00 46.66 300 THR A N 1
ATOM 2372 C CA . THR A 1 300 ? 12.743 -27.467 -29.017 1.00 46.66 300 THR A CA 1
ATOM 2373 C C . THR A 1 300 ? 12.801 -28.471 -30.144 1.00 46.66 300 THR A C 1
ATOM 2375 O O . THR A 1 300 ? 11.757 -28.595 -30.826 1.00 46.66 300 THR A O 1
#

Secondary structure (DSSP, 8-state):
-------------------SSHHHHHHHHHHHH--HHHHHHHHHHHHHHHHHHHHHHS-S---TTTHHHHHHHHHHHHHHHHHHHHHHHHHT--TT------------SPPHHHHHHHHHHHHHHHHHHHS--------------SSHHHHHHHHHHHHHHHHHHHHHHHHHHHHT--STTSTTSTTTHHHHHHHHHHHHHHHHHHHHHHHHT-EEEEEEPTHHHHTTS--PPTT-------SSS-TT--EEEEEETTEEEEEEEEE-HHHHHHHHHTTHHHHHT-TTEESSPPPP----

Organism: NCBI:txid1926264

Radius of gyration: 34.6 Å; chains: 1; bounding box: 75×100×86 Å

pLDDT: mean 72.4, std 15.58, range [39.75, 94.56]